Protein AF-A0A7C6RRD8-F1 (afdb_monomer_lite)

Sequence (276 aa):
NEIIYKGFFHSYGVDMAKLSRIADKFNNTQENDLEQENYCSINFGGKYFSKYDAFIIGEIREEIDNLYNTRKISEKEFNVLLSSLIYSVDKISNTVGHYDAYRKIKNIDDLFKYQLIEPIDTREKTIQIYREDANELVEKIKSIDIAFVDPPYNSRQYSRFYHVLENITRWDKPELYGVAMKPEPDNMSDYCRVAAAEVFEDLITKLDCKYIVVTYNNTYNSKSNSSRNKIELGELEDTLKKKGALKKFSMDHNFFNAGKTEFKNHKEFVYVVEAK

pLDDT: mean 92.73, std 9.64, range [48.91, 98.75]

Structure (mmCIF, N/CA/C/O backbone):
data_AF-A0A7C6RRD8-F1
#
_entry.id   AF-A0A7C6RRD8-F1
#
loop_
_atom_site.group_PDB
_atom_site.id
_atom_site.type_symbol
_atom_site.label_atom_id
_atom_site.label_alt_id
_atom_site.label_comp_id
_atom_site.label_asym_id
_atom_site.label_entity_id
_atom_site.label_seq_id
_atom_site.pdbx_PDB_ins_code
_atom_site.Cartn_x
_atom_site.Cartn_y
_atom_site.Cartn_z
_atom_site.occupancy
_atom_site.B_iso_or_equiv
_atom_site.auth_seq_id
_atom_site.auth_comp_id
_atom_site.auth_asym_id
_atom_site.auth_atom_id
_atom_site.pdbx_PDB_model_num
ATOM 1 N N . ASN A 1 1 ? 2.344 5.145 -0.154 1.00 83.50 1 ASN A N 1
ATOM 2 C CA . ASN A 1 1 ? 1.955 6.008 -1.291 1.00 83.50 1 ASN A CA 1
ATOM 3 C C . ASN A 1 1 ? 0.439 5.936 -1.573 1.00 83.50 1 ASN A C 1
ATOM 5 O O . ASN A 1 1 ? -0.121 4.857 -1.424 1.00 83.50 1 ASN A O 1
ATOM 9 N N . GLU A 1 2 ? -0.230 7.033 -1.963 1.00 94.88 2 GLU A N 1
ATOM 10 C CA . GLU A 1 2 ? -1.675 7.101 -2.274 1.00 94.88 2 GLU A CA 1
ATOM 11 C C . GLU A 1 2 ? -2.051 7.021 -3.772 1.00 94.88 2 GLU A C 1
ATOM 13 O O . GLU A 1 2 ? -3.237 6.970 -4.110 1.00 94.88 2 GLU A O 1
ATOM 18 N N . ILE A 1 3 ? -1.063 7.000 -4.675 1.00 96.56 3 ILE A N 1
ATOM 19 C CA . ILE A 1 3 ? -1.237 7.015 -6.139 1.00 96.56 3 ILE A CA 1
ATOM 20 C C . ILE A 1 3 ? -2.154 5.889 -6.616 1.00 96.56 3 ILE A C 1
ATOM 22 O O . ILE A 1 3 ? -3.031 6.145 -7.437 1.00 96.56 3 ILE A O 1
ATOM 26 N N . ILE A 1 4 ? -2.006 4.677 -6.068 1.00 95.06 4 ILE A N 1
ATOM 27 C CA . ILE A 1 4 ? -2.829 3.530 -6.472 1.00 95.06 4 ILE A CA 1
ATOM 28 C C . ILE A 1 4 ? -4.318 3.776 -6.212 1.00 95.06 4 ILE A C 1
ATOM 30 O O . ILE A 1 4 ? -5.156 3.513 -7.071 1.00 95.06 4 ILE A O 1
ATOM 34 N N . TYR A 1 5 ? -4.652 4.383 -5.071 1.00 96.12 5 TYR A N 1
ATOM 35 C CA . TYR A 1 5 ? -6.029 4.740 -4.749 1.00 96.12 5 TYR A CA 1
ATOM 36 C C . TYR A 1 5 ? -6.549 5.816 -5.704 1.00 96.12 5 TYR A C 1
ATOM 38 O O . TYR A 1 5 ? -7.655 5.688 -6.224 1.00 96.12 5 TYR A O 1
ATOM 46 N N . LYS A 1 6 ? -5.743 6.841 -6.012 1.00 97.12 6 LYS A N 1
ATOM 47 C CA . LYS A 1 6 ? -6.118 7.864 -7.002 1.00 97.12 6 LYS A CA 1
ATOM 48 C C . LYS A 1 6 ? -6.328 7.255 -8.396 1.00 97.12 6 LYS A C 1
ATOM 50 O O . LYS A 1 6 ? -7.295 7.607 -9.064 1.00 97.12 6 LYS A O 1
ATOM 55 N N . GLY A 1 7 ? -5.476 6.316 -8.812 1.00 97.00 7 GLY A N 1
ATOM 56 C CA . GLY A 1 7 ? -5.572 5.618 -10.095 1.00 97.00 7 GLY A CA 1
ATOM 57 C C . GLY A 1 7 ? -6.818 4.737 -10.232 1.00 97.00 7 GLY A C 1
ATOM 58 O O . GLY A 1 7 ? -7.392 4.664 -11.317 1.00 97.00 7 GLY A O 1
ATOM 59 N N . PHE A 1 8 ? -7.293 4.112 -9.154 1.00 96.44 8 PHE A N 1
ATOM 60 C CA . PHE A 1 8 ? -8.546 3.350 -9.195 1.00 96.44 8 PHE A CA 1
ATOM 61 C C . PHE A 1 8 ? -9.789 4.223 -9.009 1.00 96.44 8 PHE A C 1
ATOM 63 O O . PHE A 1 8 ? -10.779 4.011 -9.703 1.00 96.44 8 PHE A O 1
ATOM 70 N N . PHE A 1 9 ? -9.758 5.195 -8.094 1.00 96.69 9 PHE A N 1
ATOM 71 C CA . PHE A 1 9 ? -10.968 5.876 -7.625 1.00 96.69 9 PHE A CA 1
ATOM 72 C C . PHE A 1 9 ? -11.177 7.290 -8.181 1.00 96.69 9 PHE A C 1
ATOM 74 O O . PHE A 1 9 ? -12.313 7.768 -8.202 1.00 96.69 9 PHE A O 1
ATOM 81 N N . HIS A 1 10 ? -10.126 7.980 -8.639 1.00 94.88 10 HIS A N 1
ATOM 82 C CA . HIS A 1 10 ? -10.185 9.372 -9.124 1.00 94.88 10 HIS A CA 1
ATOM 83 C C . HIS A 1 10 ? -9.975 9.502 -10.640 1.00 94.88 10 HIS A C 1
ATOM 85 O O . HIS A 1 10 ? -9.639 10.573 -11.146 1.00 94.88 10 HIS A O 1
ATOM 91 N N . SER A 1 11 ? -10.251 8.436 -11.385 1.00 89.44 11 SER A N 1
ATOM 92 C CA . SER A 1 11 ? -9.979 8.343 -12.830 1.00 89.44 11 SER A CA 1
ATOM 93 C C . SER A 1 11 ? -11.166 8.693 -13.721 1.00 89.44 11 SER A C 1
ATOM 95 O O . SER A 1 11 ? -11.117 8.511 -14.937 1.00 89.44 11 SER A O 1
ATOM 97 N N . TYR A 1 12 ? -12.242 9.240 -13.149 1.00 89.44 12 TYR A N 1
ATOM 98 C CA . TYR A 1 12 ? -13.364 9.727 -13.943 1.00 89.44 12 TYR A CA 1
ATOM 99 C C . TYR A 1 12 ? -12.907 10.800 -14.948 1.00 89.44 12 TYR A C 1
ATOM 101 O O . TYR A 1 12 ? -12.279 11.797 -14.565 1.00 89.44 12 TYR A O 1
ATOM 109 N N . GLY A 1 13 ? -13.249 10.595 -16.224 1.00 88.69 13 GLY A N 1
ATOM 110 C CA . GLY A 1 13 ? -12.896 11.477 -17.341 1.00 88.69 13 GLY A CA 1
ATOM 111 C C . GLY A 1 13 ? -11.525 11.214 -17.976 1.00 88.69 13 GLY A C 1
ATOM 112 O O . GLY A 1 13 ? -11.110 11.990 -18.831 1.00 88.69 13 GLY A O 1
ATOM 113 N N . VAL A 1 14 ? -10.818 10.153 -17.577 1.00 94.69 14 VAL A N 1
ATOM 114 C CA . VAL A 1 14 ? -9.572 9.719 -18.229 1.00 94.69 14 VAL A CA 1
ATOM 115 C C . VAL A 1 14 ? -9.853 9.172 -19.635 1.00 94.69 14 VAL A C 1
ATOM 117 O O . VAL A 1 14 ? -10.759 8.361 -19.826 1.00 94.69 14 VAL A O 1
ATOM 120 N N . ASP A 1 15 ? -9.045 9.574 -20.621 1.00 96.00 15 ASP A N 1
ATOM 121 C CA . ASP A 1 15 ? -9.075 9.009 -21.976 1.00 96.00 15 ASP A CA 1
ATOM 122 C C . ASP A 1 15 ? -8.345 7.655 -22.000 1.00 96.00 15 ASP A C 1
ATOM 124 O O . ASP A 1 15 ? -7.142 7.560 -22.257 1.00 96.00 15 ASP A O 1
ATOM 128 N N . MET A 1 16 ? -9.087 6.577 -21.736 1.00 96.19 16 MET A N 1
ATOM 129 C CA . MET A 1 16 ? -8.530 5.220 -21.734 1.00 96.19 16 MET A CA 1
ATOM 130 C C . MET A 1 16 ? -7.993 4.788 -23.105 1.00 96.19 16 MET A C 1
ATOM 132 O O . MET A 1 16 ? -7.048 4.004 -23.163 1.00 96.19 16 MET A O 1
ATOM 136 N N . ALA A 1 17 ? -8.522 5.319 -24.213 1.00 97.62 17 ALA A N 1
ATOM 137 C CA . ALA A 1 17 ? -8.004 5.003 -25.544 1.00 97.62 17 ALA A CA 1
ATOM 138 C C . ALA A 1 17 ? -6.612 5.617 -25.754 1.00 97.62 17 ALA A C 1
ATOM 140 O O . ALA A 1 17 ? -5.728 4.989 -26.340 1.00 97.62 17 ALA A O 1
ATOM 141 N N . LYS A 1 18 ? -6.386 6.834 -25.249 1.00 98.25 18 LYS A N 1
ATOM 142 C CA . LYS A 1 18 ? -5.054 7.446 -25.192 1.00 98.25 18 LYS A CA 1
ATOM 143 C C . LYS A 1 18 ? -4.105 6.656 -24.303 1.00 98.25 18 LYS A C 1
ATOM 145 O O . LYS A 1 18 ? -2.983 6.405 -24.740 1.00 98.25 18 LYS A O 1
ATOM 150 N N . LEU A 1 19 ? -4.540 6.238 -23.113 1.00 98.38 19 LEU A N 1
ATOM 151 C CA . LEU A 1 19 ? -3.697 5.430 -22.227 1.00 98.38 19 LEU A CA 1
ATOM 152 C C . LEU A 1 19 ? -3.344 4.076 -22.844 1.00 98.38 19 LEU A C 1
ATOM 154 O O . LEU A 1 19 ? -2.195 3.662 -22.743 1.00 98.38 19 LEU A O 1
ATOM 158 N N . SER A 1 20 ? -4.275 3.438 -23.561 1.00 98.31 20 SER A N 1
ATOM 159 C CA . SER A 1 20 ? -4.004 2.202 -24.309 1.00 98.31 20 SER A CA 1
ATOM 160 C C . SER A 1 20 ? -2.896 2.405 -25.339 1.00 98.31 20 SER A C 1
ATOM 162 O O . SER A 1 20 ? -1.942 1.639 -25.359 1.00 98.31 20 SER A O 1
ATOM 164 N N . ARG A 1 21 ? -2.944 3.489 -26.129 1.00 98.12 21 ARG A N 1
ATOM 165 C CA . ARG A 1 21 ? -1.878 3.800 -27.100 1.00 98.12 21 ARG A CA 1
ATOM 166 C C . ARG A 1 21 ? -0.520 4.042 -26.437 1.00 98.12 21 ARG A C 1
ATOM 168 O O . ARG A 1 21 ? 0.508 3.771 -27.049 1.00 98.12 21 ARG A O 1
ATOM 175 N N . ILE A 1 22 ? -0.499 4.606 -25.229 1.00 98.19 22 ILE A N 1
ATOM 176 C CA . ILE A 1 22 ? 0.735 4.802 -24.454 1.00 98.19 22 ILE A CA 1
ATOM 177 C C . ILE A 1 22 ? 1.253 3.450 -23.941 1.00 98.19 22 ILE A C 1
ATOM 179 O O . ILE A 1 22 ? 2.424 3.141 -24.133 1.00 98.19 22 ILE A O 1
ATOM 183 N N . ALA A 1 23 ? 0.380 2.617 -23.373 1.00 97.94 23 ALA A N 1
ATOM 184 C CA . ALA A 1 23 ? 0.714 1.272 -22.910 1.00 97.94 23 ALA A CA 1
ATOM 185 C C . ALA A 1 23 ? 1.241 0.374 -24.043 1.00 97.94 23 ALA A C 1
ATOM 187 O O . ALA A 1 23 ? 2.212 -0.358 -23.854 1.00 97.94 23 ALA A O 1
ATOM 188 N N . ASP A 1 24 ? 0.652 0.464 -25.237 1.00 96.81 24 ASP A N 1
ATOM 189 C CA . ASP A 1 24 ? 1.135 -0.247 -26.422 1.00 96.81 24 ASP A CA 1
ATOM 190 C C . ASP A 1 24 ? 2.550 0.200 -26.795 1.00 96.81 24 ASP A C 1
ATOM 192 O O . ASP A 1 24 ? 3.385 -0.634 -27.129 1.00 96.81 24 ASP A O 1
ATOM 196 N N . LYS A 1 25 ? 2.861 1.500 -26.700 1.00 95.31 25 LYS A N 1
ATOM 197 C CA . LYS A 1 25 ? 4.230 1.988 -26.926 1.00 95.31 25 LYS A CA 1
ATOM 198 C C . LYS A 1 25 ? 5.199 1.423 -25.896 1.00 95.31 25 LYS A C 1
ATOM 200 O O . LYS A 1 25 ? 6.232 0.915 -26.301 1.00 95.31 25 LYS A O 1
ATOM 205 N N . PHE A 1 26 ? 4.841 1.444 -24.611 1.00 95.38 26 PHE A N 1
ATOM 206 C CA . PHE A 1 26 ? 5.674 0.878 -23.545 1.00 95.38 26 PHE A CA 1
ATOM 207 C C . PHE A 1 26 ? 5.998 -0.602 -23.769 1.00 95.38 26 PHE A C 1
ATOM 209 O O . PHE A 1 26 ? 7.129 -1.015 -23.549 1.00 95.38 26 PHE A O 1
ATOM 216 N N . ASN A 1 27 ? 5.032 -1.389 -24.249 1.00 94.44 27 ASN A N 1
ATOM 217 C CA . ASN A 1 27 ? 5.239 -2.807 -24.557 1.00 94.44 27 ASN A CA 1
ATOM 218 C C . ASN A 1 27 ? 6.025 -3.059 -25.858 1.00 94.44 27 ASN A C 1
ATOM 220 O O . ASN A 1 27 ? 6.473 -4.180 -26.075 1.00 94.44 27 ASN A O 1
ATOM 224 N N . ASN A 1 28 ? 6.159 -2.057 -26.731 1.00 88.69 28 ASN A N 1
ATOM 225 C CA . ASN A 1 28 ? 6.850 -2.165 -28.021 1.00 88.69 28 ASN A CA 1
ATOM 226 C C . ASN A 1 28 ? 8.203 -1.430 -28.048 1.00 88.69 28 ASN A C 1
ATOM 228 O O . ASN A 1 28 ? 8.842 -1.380 -29.102 1.00 88.69 28 ASN A O 1
ATOM 232 N N . THR A 1 29 ? 8.637 -0.837 -26.932 1.00 73.00 29 THR A N 1
ATOM 233 C CA . THR A 1 29 ? 9.974 -0.246 -26.801 1.00 73.00 29 THR A CA 1
ATOM 234 C C . THR A 1 29 ? 11.016 -1.350 -27.018 1.00 73.00 29 THR A C 1
ATOM 236 O O . THR A 1 29 ? 11.067 -2.309 -26.255 1.00 73.00 29 THR A O 1
ATOM 239 N N . GLN A 1 30 ? 11.779 -1.259 -28.114 1.00 60.50 30 GLN A N 1
ATOM 240 C CA . GLN A 1 30 ? 12.704 -2.310 -28.557 1.00 60.50 30 GLN A CA 1
ATOM 241 C C . GLN A 1 30 ? 13.959 -2.423 -27.680 1.00 60.50 30 GLN A C 1
ATOM 243 O O . GLN A 1 30 ? 14.441 -1.438 -27.131 1.00 60.50 30 GLN A O 1
ATOM 248 N N . GLU A 1 31 ? 14.525 -3.633 -27.673 1.00 55.78 31 GLU A N 1
ATOM 249 C CA . GLU A 1 31 ? 15.706 -4.129 -26.941 1.00 55.78 31 GLU A CA 1
ATOM 250 C C . GLU A 1 31 ? 17.032 -3.364 -27.165 1.00 55.78 31 GLU A C 1
ATOM 252 O O . GLU A 1 31 ? 18.039 -3.682 -26.533 1.00 55.78 31 GLU A O 1
ATOM 257 N N . ASN A 1 32 ? 17.076 -2.386 -28.073 1.00 48.91 32 ASN A N 1
ATOM 258 C CA . ASN A 1 32 ? 18.321 -1.974 -28.731 1.00 48.91 32 ASN A CA 1
ATOM 259 C C . ASN A 1 32 ? 19.241 -1.036 -27.928 1.00 48.91 32 ASN A C 1
ATOM 261 O O . ASN A 1 32 ? 20.347 -0.786 -28.392 1.00 48.91 32 ASN A O 1
ATOM 265 N N . ASP A 1 33 ? 18.846 -0.575 -26.738 1.00 51.72 33 ASP A N 1
ATOM 266 C CA . ASP A 1 33 ? 19.636 0.372 -25.927 1.00 51.72 33 ASP A CA 1
ATOM 267 C C . ASP A 1 33 ? 20.077 -0.198 -24.564 1.00 51.72 33 ASP A C 1
ATOM 269 O O . ASP A 1 33 ? 20.258 0.532 -23.590 1.00 51.72 33 ASP A O 1
ATOM 273 N N . LEU A 1 34 ? 20.348 -1.508 -24.479 1.00 57.84 34 LEU A N 1
ATOM 274 C CA . LEU A 1 34 ? 21.002 -2.109 -23.298 1.00 57.84 34 LEU A CA 1
ATOM 275 C C . LEU A 1 34 ? 22.431 -1.583 -23.029 1.00 57.84 34 LEU A C 1
ATOM 277 O O . LEU A 1 34 ? 23.094 -2.054 -22.104 1.00 57.84 34 LEU A O 1
ATOM 281 N N . GLU A 1 35 ? 22.925 -0.620 -23.809 1.00 58.25 35 GLU A N 1
ATOM 282 C CA . GLU A 1 35 ? 24.235 -0.001 -23.600 1.00 58.25 35 GLU A CA 1
ATOM 283 C C . GLU A 1 35 ? 24.272 0.951 -22.391 1.00 58.25 35 GLU A C 1
ATOM 285 O O . GLU A 1 35 ? 25.362 1.243 -21.895 1.00 58.25 35 GLU A O 1
ATOM 290 N N . GLN A 1 36 ? 23.121 1.409 -21.875 1.00 76.81 36 GLN A N 1
ATOM 291 C CA . GLN A 1 36 ? 23.067 2.325 -20.728 1.00 76.81 36 GLN A CA 1
ATOM 292 C C . GLN A 1 36 ? 22.277 1.741 -19.553 1.00 76.81 36 GLN A C 1
ATOM 294 O O . GLN A 1 36 ? 21.126 1.335 -19.677 1.00 76.81 36 GLN A O 1
ATOM 299 N N . GLU A 1 37 ? 22.898 1.712 -18.372 1.00 88.88 37 GLU A N 1
ATOM 300 C CA . GLU A 1 37 ? 22.210 1.340 -17.138 1.00 88.88 37 GLU A CA 1
ATOM 301 C C . GLU A 1 37 ? 21.405 2.532 -16.584 1.00 88.88 37 GLU A C 1
ATOM 303 O O . GLU A 1 37 ? 21.864 3.674 -16.620 1.00 88.88 37 GLU A O 1
ATOM 308 N N . ASN A 1 38 ? 20.222 2.269 -16.020 1.00 94.19 38 ASN A N 1
ATOM 309 C CA . ASN A 1 38 ? 19.404 3.267 -15.331 1.00 94.19 38 ASN A CA 1
ATOM 310 C C . ASN A 1 38 ? 19.247 2.917 -13.844 1.00 94.19 38 ASN A C 1
ATOM 312 O O . ASN A 1 38 ? 19.714 1.882 -13.362 1.00 94.19 38 ASN A O 1
ATOM 316 N N . TYR A 1 39 ? 18.587 3.794 -13.083 1.00 96.94 39 TYR A N 1
ATOM 317 C CA . TYR A 1 39 ? 18.472 3.630 -11.633 1.00 96.94 39 TYR A CA 1
ATOM 318 C C . TYR A 1 39 ? 17.889 2.264 -11.233 1.00 96.94 39 TYR A C 1
ATOM 320 O O . TYR A 1 39 ? 18.396 1.627 -10.307 1.00 96.94 39 TYR A O 1
ATOM 328 N N . CYS A 1 40 ? 16.858 1.780 -11.931 1.00 97.12 40 CYS A N 1
ATOM 329 C CA . CYS A 1 40 ? 16.250 0.490 -11.621 1.00 97.12 40 CYS A CA 1
ATOM 330 C C . CYS A 1 40 ? 17.154 -0.686 -12.002 1.00 97.12 40 CYS A C 1
ATOM 332 O O . CYS A 1 40 ? 17.283 -1.612 -11.195 1.00 97.12 40 CYS A O 1
ATOM 334 N N . SER A 1 41 ? 17.807 -0.667 -13.169 1.00 95.44 41 SER A N 1
ATOM 335 C CA . SER A 1 41 ? 18.678 -1.773 -13.588 1.00 95.44 41 SER A CA 1
ATOM 336 C C . SER A 1 41 ? 19.900 -1.938 -12.677 1.00 95.44 41 SER A C 1
ATOM 338 O O . SER A 1 41 ? 20.210 -3.065 -12.281 1.00 95.44 41 SER A O 1
ATOM 340 N N . ILE A 1 42 ? 20.508 -0.831 -12.234 1.00 96.19 42 ILE A N 1
ATOM 341 C CA . ILE A 1 42 ? 21.634 -0.821 -11.281 1.00 96.19 42 ILE A CA 1
ATOM 342 C C . ILE A 1 42 ? 21.200 -1.403 -9.929 1.00 96.19 42 ILE A C 1
ATOM 344 O O . ILE A 1 42 ? 21.829 -2.307 -9.361 1.00 96.19 42 ILE A O 1
ATOM 348 N N . ASN A 1 43 ? 20.093 -0.890 -9.392 1.00 97.62 43 ASN A N 1
ATOM 349 C CA . ASN A 1 43 ? 19.717 -1.155 -8.010 1.00 97.62 43 ASN A CA 1
ATOM 350 C C . ASN A 1 43 ? 18.918 -2.450 -7.843 1.00 97.62 43 ASN A C 1
ATOM 352 O O . ASN A 1 43 ? 19.203 -3.238 -6.938 1.00 97.62 43 ASN A O 1
ATOM 356 N N . PHE A 1 44 ? 17.969 -2.730 -8.732 1.00 97.62 44 PHE A N 1
ATOM 357 C CA . PHE A 1 44 ? 17.008 -3.829 -8.589 1.00 97.62 44 PHE A CA 1
ATOM 358 C C . PHE A 1 44 ? 17.219 -4.975 -9.588 1.00 97.62 44 PHE A C 1
ATOM 360 O O . PHE A 1 44 ? 16.751 -6.090 -9.327 1.00 97.62 44 PHE A O 1
ATOM 367 N N . GLY A 1 45 ? 17.968 -4.738 -10.670 1.00 96.06 45 GLY A N 1
ATOM 368 C CA . GLY A 1 45 ? 18.320 -5.748 -11.667 1.00 96.06 45 GLY A CA 1
ATOM 369 C C . GLY A 1 45 ? 19.191 -6.873 -11.100 1.00 96.06 45 GLY A C 1
ATOM 370 O O . GLY A 1 45 ? 20.092 -6.653 -10.281 1.00 96.06 45 GLY A O 1
ATOM 371 N N . GLY A 1 46 ? 18.886 -8.110 -11.502 1.00 95.19 46 GLY A N 1
ATOM 372 C CA . GLY A 1 46 ? 19.513 -9.331 -10.981 1.00 95.19 46 GLY A CA 1
ATOM 373 C C . GLY A 1 46 ? 19.166 -9.635 -9.516 1.00 95.19 46 GLY A C 1
ATOM 374 O O . GLY A 1 46 ? 19.804 -10.487 -8.896 1.00 95.19 46 GLY A O 1
ATOM 375 N N . LYS A 1 47 ? 18.193 -8.914 -8.943 1.00 96.00 47 LYS A N 1
ATOM 376 C CA . LYS A 1 47 ? 17.750 -9.050 -7.550 1.00 96.00 47 LYS A CA 1
ATOM 377 C C . LYS A 1 47 ? 16.246 -9.282 -7.515 1.00 96.00 47 LYS A C 1
ATOM 379 O O . LYS A 1 47 ? 15.807 -10.429 -7.484 1.00 96.00 47 LYS A O 1
ATOM 384 N N . TYR A 1 48 ? 15.476 -8.198 -7.550 1.00 97.75 48 TYR A N 1
ATOM 385 C CA . TYR A 1 48 ? 14.015 -8.228 -7.535 1.00 97.75 48 TYR A CA 1
ATOM 386 C C . TYR A 1 48 ? 13.430 -8.481 -8.919 1.00 97.75 48 TYR A C 1
ATOM 388 O O . TYR A 1 48 ? 12.343 -9.034 -9.008 1.00 97.75 48 TYR A O 1
ATOM 396 N N . PHE A 1 49 ? 14.162 -8.126 -9.970 1.00 97.50 49 PHE A N 1
ATOM 397 C CA . PHE A 1 49 ? 13.765 -8.319 -11.361 1.00 97.50 49 PHE A CA 1
ATOM 398 C C . PHE A 1 49 ? 14.975 -8.814 -12.159 1.00 97.50 49 PHE A C 1
ATOM 400 O O . PHE A 1 49 ? 16.116 -8.739 -11.674 1.00 97.50 49 PHE A O 1
ATOM 407 N N . SER A 1 50 ? 14.756 -9.299 -13.381 1.00 96.31 50 SER A N 1
ATOM 408 C CA . SER A 1 50 ? 15.860 -9.475 -14.322 1.00 96.31 50 SER A CA 1
ATOM 409 C C . SER A 1 50 ? 16.521 -8.117 -14.610 1.00 96.31 50 SER A C 1
ATOM 411 O O . SER A 1 50 ? 15.993 -7.055 -14.263 1.00 96.31 50 SER A O 1
ATOM 413 N N . LYS A 1 51 ? 17.726 -8.117 -15.187 1.00 94.31 51 LYS A N 1
ATOM 414 C CA . LYS A 1 51 ? 18.385 -6.847 -15.537 1.00 94.31 51 LYS A CA 1
ATOM 415 C C . LYS A 1 51 ? 17.606 -6.084 -16.610 1.00 94.31 51 LYS A C 1
ATOM 417 O O . LYS A 1 51 ? 17.496 -4.866 -16.505 1.00 94.31 51 LYS A O 1
ATOM 422 N N . TYR A 1 52 ? 17.069 -6.808 -17.590 1.00 93.25 52 TYR A N 1
ATOM 423 C CA . TYR A 1 52 ? 16.280 -6.246 -18.677 1.00 93.25 52 TYR A CA 1
ATOM 424 C C . TYR A 1 52 ? 14.961 -5.665 -18.163 1.00 93.25 52 TYR A C 1
ATOM 426 O O . TYR A 1 52 ? 14.697 -4.484 -18.369 1.00 93.25 52 TYR A O 1
ATOM 434 N N . ASP A 1 53 ? 14.192 -6.431 -17.385 1.00 95.56 53 ASP A N 1
ATOM 435 C CA . ASP A 1 53 ? 12.926 -5.953 -16.824 1.00 95.56 53 ASP A CA 1
ATOM 436 C C . ASP A 1 53 ? 13.142 -4.720 -15.941 1.00 95.56 53 ASP A C 1
ATOM 438 O O . ASP A 1 53 ? 12.408 -3.741 -16.044 1.00 95.56 53 ASP A O 1
ATOM 442 N N . ALA A 1 54 ? 14.185 -4.725 -15.103 1.00 96.44 54 ALA A N 1
ATOM 443 C CA . ALA A 1 54 ? 14.522 -3.570 -14.280 1.00 96.44 54 ALA A CA 1
ATOM 444 C C . ALA A 1 54 ? 14.854 -2.327 -15.121 1.00 96.44 54 ALA A C 1
ATOM 446 O O . ALA A 1 54 ? 14.448 -1.227 -14.755 1.00 96.44 54 ALA A O 1
ATOM 447 N N . PHE A 1 55 ? 15.564 -2.492 -16.240 1.00 95.06 55 PHE A N 1
ATOM 448 C CA . PHE A 1 55 ? 15.832 -1.400 -17.173 1.00 95.06 55 PHE A CA 1
ATOM 449 C C . PHE A 1 55 ? 14.531 -0.857 -17.777 1.00 95.06 55 PHE A C 1
ATOM 451 O O . PHE A 1 55 ? 14.256 0.334 -17.636 1.00 95.06 55 PHE A O 1
ATOM 458 N N . ILE A 1 56 ? 13.685 -1.725 -18.340 1.00 95.00 56 ILE A N 1
ATOM 459 C CA . ILE A 1 56 ? 12.403 -1.342 -18.952 1.00 95.00 56 ILE A CA 1
ATOM 460 C C . ILE A 1 56 ? 11.483 -0.629 -17.952 1.00 95.00 56 ILE A C 1
ATOM 462 O O . ILE A 1 56 ? 10.882 0.392 -18.283 1.00 95.00 56 ILE A O 1
ATOM 466 N N . ILE A 1 57 ? 11.404 -1.117 -16.709 1.00 97.12 57 ILE A N 1
ATOM 467 C CA . ILE A 1 57 ? 10.648 -0.464 -15.629 1.00 97.12 57 ILE A CA 1
ATOM 468 C C . ILE A 1 57 ? 11.137 0.972 -15.418 1.00 97.12 57 ILE A C 1
ATOM 470 O O . ILE A 1 57 ? 10.316 1.879 -15.268 1.00 97.12 57 ILE A O 1
ATOM 474 N N . GLY A 1 58 ? 12.458 1.176 -15.414 1.00 96.69 58 GLY A N 1
ATOM 475 C CA . GLY A 1 58 ? 13.057 2.498 -15.279 1.00 96.69 58 GLY A CA 1
ATOM 476 C C . GLY A 1 58 ? 12.717 3.429 -16.438 1.00 96.69 58 GLY A C 1
ATOM 477 O O . GLY A 1 58 ? 12.251 4.538 -16.191 1.00 96.69 58 GLY A O 1
ATOM 478 N N . GLU A 1 59 ? 12.844 2.958 -17.678 1.00 95.38 59 GLU A N 1
ATOM 479 C CA . GLU A 1 59 ? 12.533 3.749 -18.879 1.00 95.38 59 GLU A CA 1
ATOM 480 C C . GLU A 1 59 ? 11.063 4.168 -18.928 1.00 95.38 59 GLU A C 1
ATOM 482 O O . GLU A 1 59 ? 10.733 5.332 -19.158 1.00 95.38 59 GLU A O 1
ATOM 487 N N . ILE A 1 60 ? 10.154 3.230 -18.648 1.00 97.12 60 ILE A N 1
ATOM 488 C CA . ILE A 1 60 ? 8.717 3.519 -18.606 1.00 97.12 60 ILE A CA 1
ATOM 489 C C . ILE A 1 60 ? 8.415 4.538 -17.512 1.00 97.12 60 ILE A C 1
ATOM 491 O O . ILE A 1 60 ? 7.603 5.444 -17.711 1.00 97.12 60 ILE A O 1
ATOM 495 N N . ARG A 1 61 ? 9.053 4.406 -16.346 1.00 97.75 61 ARG A N 1
ATOM 496 C CA . ARG A 1 61 ? 8.841 5.340 -15.246 1.00 97.75 61 ARG A CA 1
ATOM 497 C C . ARG A 1 61 ? 9.325 6.748 -15.598 1.00 97.75 61 ARG A C 1
ATOM 499 O O . ARG A 1 61 ? 8.583 7.687 -15.312 1.00 97.75 61 ARG A O 1
ATOM 506 N N . GLU A 1 62 ? 10.486 6.896 -16.236 1.00 97.25 62 GLU A N 1
ATOM 507 C CA . GLU A 1 62 ? 10.971 8.188 -16.752 1.00 97.25 62 GLU A CA 1
ATOM 508 C C . GLU A 1 62 ? 10.003 8.786 -17.776 1.00 97.25 62 GLU A C 1
ATOM 510 O O . GLU A 1 62 ? 9.633 9.958 -17.682 1.00 97.25 62 GLU A O 1
ATOM 515 N N . GLU A 1 63 ? 9.523 7.980 -18.726 1.00 97.81 63 GLU A N 1
ATOM 516 C CA . GLU A 1 63 ? 8.612 8.472 -19.759 1.00 97.81 63 GLU A CA 1
ATOM 517 C C . GLU A 1 63 ? 7.255 8.900 -19.176 1.00 97.81 63 GLU A C 1
ATOM 519 O O . GLU A 1 63 ? 6.688 9.897 -19.621 1.00 97.81 63 GLU A O 1
ATOM 524 N N . ILE A 1 64 ? 6.744 8.230 -18.136 1.00 98.56 64 ILE A N 1
ATOM 525 C CA . ILE A 1 64 ? 5.536 8.681 -17.422 1.00 98.56 64 ILE A CA 1
ATOM 526 C C . ILE A 1 64 ? 5.739 10.087 -16.821 1.00 98.56 64 ILE A C 1
ATOM 528 O O . ILE A 1 64 ? 4.861 10.941 -16.984 1.00 98.56 64 ILE A O 1
ATOM 532 N N . ASP A 1 65 ? 6.886 10.364 -16.183 1.00 98.25 65 ASP A N 1
ATOM 533 C CA . ASP A 1 65 ? 7.206 11.709 -15.664 1.00 98.25 65 ASP A CA 1
ATOM 534 C C . ASP A 1 65 ? 7.367 12.724 -16.796 1.00 98.25 65 ASP A C 1
ATOM 536 O O . ASP A 1 65 ? 6.840 13.834 -16.714 1.00 98.25 65 ASP A O 1
ATOM 540 N N . ASN A 1 66 ? 8.046 12.354 -17.881 1.00 98.44 66 ASN A N 1
ATOM 541 C CA . ASN A 1 66 ? 8.220 13.212 -19.048 1.00 98.44 66 ASN A CA 1
ATOM 542 C C . ASN A 1 66 ? 6.872 13.612 -19.667 1.00 98.44 66 ASN A C 1
ATOM 544 O O . ASN A 1 66 ? 6.616 14.796 -19.910 1.00 98.44 66 ASN A O 1
ATOM 548 N N . LEU A 1 67 ? 5.969 12.650 -19.880 1.00 98.56 67 LEU A N 1
ATOM 549 C CA . LEU A 1 67 ? 4.619 12.905 -20.385 1.00 98.56 67 LEU A CA 1
ATOM 550 C C . LEU A 1 67 ? 3.849 13.870 -19.473 1.00 98.56 67 LEU A C 1
ATOM 552 O O . LEU A 1 67 ? 3.136 14.744 -19.974 1.00 98.56 67 LEU A O 1
ATOM 556 N N . TYR A 1 68 ? 3.987 13.730 -18.153 1.00 98.50 68 TYR A N 1
ATOM 557 C CA . TYR A 1 68 ? 3.309 14.594 -17.188 1.00 98.50 68 TYR A CA 1
ATOM 558 C C . TYR A 1 68 ? 3.913 16.004 -17.147 1.00 98.50 68 TYR A C 1
ATOM 560 O O . TYR A 1 68 ? 3.199 16.993 -17.326 1.00 98.50 68 TYR A O 1
ATOM 568 N N . ASN A 1 69 ? 5.237 16.110 -17.031 1.00 98.31 69 ASN A N 1
ATOM 569 C CA . ASN A 1 69 ? 5.970 17.378 -16.968 1.00 98.31 69 ASN A CA 1
ATOM 570 C C . ASN A 1 69 ? 5.828 18.201 -18.257 1.00 98.31 69 ASN A C 1
ATOM 572 O O . ASN A 1 69 ? 5.732 19.429 -18.215 1.00 98.31 69 ASN A O 1
ATOM 576 N N . THR A 1 70 ? 5.734 17.532 -19.410 1.00 98.50 70 THR A N 1
ATOM 577 C CA . THR A 1 70 ? 5.458 18.170 -20.709 1.00 98.50 70 THR A CA 1
ATOM 578 C C . THR A 1 70 ? 3.966 18.389 -20.980 1.00 98.50 70 THR A C 1
ATOM 580 O O . THR A 1 70 ? 3.597 18.822 -22.073 1.00 98.50 70 THR A O 1
ATOM 583 N N . ARG A 1 71 ? 3.095 18.126 -19.993 1.00 98.12 71 ARG A N 1
ATOM 584 C CA . ARG A 1 71 ? 1.631 18.307 -20.047 1.00 98.12 71 ARG A CA 1
ATOM 585 C C . ARG A 1 71 ? 0.938 17.512 -21.158 1.00 98.12 71 ARG A C 1
ATOM 587 O O . ARG A 1 71 ? -0.155 17.872 -21.595 1.00 98.12 71 ARG A O 1
ATOM 594 N N . LYS A 1 72 ? 1.549 16.419 -21.619 1.00 98.44 72 LYS A N 1
ATOM 595 C CA . LYS A 1 72 ? 0.933 15.479 -22.568 1.00 98.44 72 LYS A CA 1
ATOM 596 C C . LYS A 1 72 ? -0.099 14.586 -21.884 1.00 98.44 72 LYS A C 1
ATOM 598 O O . LYS A 1 72 ? -1.005 14.091 -22.555 1.00 98.44 72 LYS A O 1
ATOM 603 N N . ILE A 1 73 ? 0.012 14.394 -20.571 1.00 98.56 73 ILE A N 1
ATOM 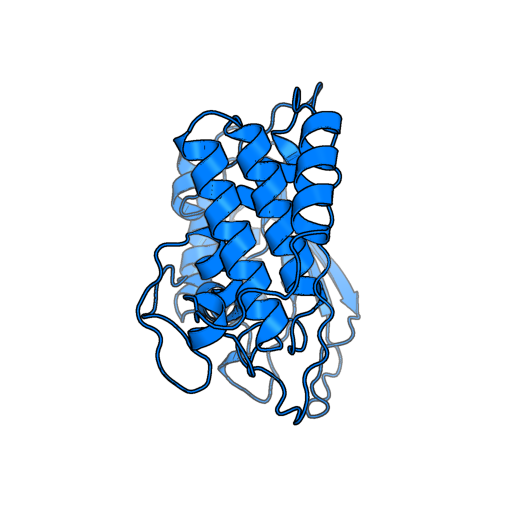604 C CA . ILE A 1 73 ? -0.988 13.728 -19.730 1.00 98.56 73 ILE A CA 1
ATOM 605 C C . ILE A 1 73 ? -1.376 14.607 -18.535 1.00 98.56 73 ILE A C 1
ATOM 607 O O . ILE A 1 73 ? -0.596 15.434 -18.070 1.00 98.56 73 ILE A O 1
ATOM 611 N N . SER A 1 74 ? -2.603 14.429 -18.062 1.00 98.19 74 SER A N 1
ATOM 612 C CA . SER A 1 74 ? -3.140 15.027 -16.837 1.00 98.19 74 SER A CA 1
ATOM 613 C C . SER A 1 74 ? -2.691 14.269 -15.585 1.00 98.19 74 SER A C 1
ATOM 615 O O . SER A 1 74 ? -2.207 13.144 -15.674 1.00 98.19 74 SER A O 1
ATOM 617 N N . GLU A 1 75 ? -2.923 14.840 -14.400 1.00 97.44 75 GLU A N 1
ATOM 618 C CA . GLU A 1 75 ? -2.640 14.168 -13.120 1.00 97.44 75 GLU A CA 1
ATOM 619 C C . GLU A 1 75 ? -3.422 12.850 -12.973 1.00 97.44 75 GLU A C 1
ATOM 621 O O . GLU A 1 75 ? -2.884 11.848 -12.511 1.00 97.44 75 GLU A O 1
ATOM 626 N N . LYS A 1 76 ? -4.685 12.808 -13.418 1.00 96.94 76 LYS A N 1
ATOM 627 C CA . LYS A 1 76 ? -5.495 11.578 -13.379 1.00 96.94 76 LYS A CA 1
ATOM 628 C C . LYS A 1 76 ? -4.902 10.485 -14.265 1.00 96.94 76 LYS A C 1
ATOM 630 O O . LYS A 1 76 ? -4.767 9.345 -13.836 1.00 96.94 76 LYS A O 1
ATOM 635 N N . GLU A 1 77 ? -4.521 10.845 -15.488 1.00 98.44 77 GLU A N 1
ATOM 636 C CA . GLU A 1 77 ? -3.861 9.937 -16.430 1.00 98.44 77 GLU A CA 1
ATOM 637 C C . GLU A 1 77 ? -2.502 9.460 -15.901 1.00 98.44 77 GLU A C 1
ATOM 639 O O . GLU A 1 77 ? -2.197 8.273 -15.999 1.00 98.44 77 GLU A O 1
ATOM 644 N N . PHE A 1 78 ? -1.721 10.354 -15.286 1.00 98.56 78 PHE A N 1
ATOM 645 C CA . PHE A 1 78 ? -0.478 10.015 -14.594 1.00 98.56 78 PHE A CA 1
ATOM 646 C C . PHE A 1 78 ? -0.720 8.989 -13.484 1.00 98.56 78 PHE A C 1
ATOM 648 O O . PHE A 1 78 ? -0.052 7.958 -13.454 1.00 98.56 78 PHE A O 1
ATOM 655 N N . ASN A 1 79 ? -1.720 9.211 -12.624 1.00 98.31 79 ASN A N 1
ATOM 656 C CA . ASN A 1 79 ? -2.054 8.283 -11.544 1.00 98.31 79 ASN A CA 1
ATOM 657 C C . ASN A 1 79 ? -2.447 6.901 -12.081 1.00 98.31 79 ASN A C 1
ATOM 659 O O . ASN A 1 79 ? -2.001 5.895 -11.532 1.00 98.31 79 ASN A O 1
ATOM 663 N N . VAL A 1 80 ? -3.228 6.823 -13.166 1.00 98.56 80 VAL A N 1
ATOM 664 C CA . VAL A 1 80 ? -3.583 5.542 -13.806 1.00 98.56 80 VAL A CA 1
ATOM 665 C C . VAL A 1 80 ? -2.347 4.846 -14.371 1.00 98.56 80 VAL A C 1
ATOM 667 O O . VAL A 1 80 ? -2.145 3.661 -14.102 1.00 98.56 80 VAL A O 1
ATOM 670 N N . LEU A 1 81 ? -1.498 5.557 -15.118 1.00 98.75 81 LEU A N 1
ATOM 671 C CA . LEU A 1 81 ? -0.294 4.976 -15.717 1.00 98.75 81 LEU A CA 1
ATOM 672 C C . LEU A 1 81 ? 0.718 4.524 -14.654 1.00 98.75 81 LEU A C 1
ATOM 674 O O . LEU A 1 81 ? 1.267 3.425 -14.742 1.00 98.75 81 LEU A O 1
ATOM 678 N N . LEU A 1 82 ? 0.947 5.323 -13.614 1.00 98.75 82 LEU A N 1
ATOM 679 C CA . LEU A 1 82 ? 1.868 4.947 -12.547 1.00 98.75 82 LEU A CA 1
ATOM 680 C C . LEU A 1 82 ? 1.319 3.767 -11.732 1.00 98.75 82 LEU A C 1
ATOM 682 O O . LEU A 1 82 ? 2.049 2.819 -11.463 1.00 98.75 82 LEU A O 1
ATOM 686 N N . SER A 1 83 ? 0.019 3.748 -11.429 1.00 98.38 83 SER A N 1
ATOM 687 C CA . SER A 1 83 ? -0.622 2.593 -10.779 1.00 98.38 83 SER A CA 1
ATOM 688 C C . SER A 1 83 ? -0.497 1.316 -11.615 1.00 98.38 83 SER A C 1
ATOM 690 O O . SER A 1 83 ? -0.212 0.247 -11.080 1.00 98.38 83 SER A O 1
ATOM 692 N N . SER A 1 84 ? -0.655 1.438 -12.935 1.00 98.56 84 SER A N 1
ATOM 693 C CA . SER A 1 84 ? -0.494 0.345 -13.903 1.00 98.56 84 SER A CA 1
ATOM 694 C C . SER A 1 84 ? 0.936 -0.189 -13.945 1.00 98.56 84 SER A C 1
ATOM 696 O O . SER A 1 84 ? 1.141 -1.405 -13.966 1.00 98.56 84 SER A O 1
ATOM 698 N N . LEU A 1 85 ? 1.932 0.704 -13.875 1.00 98.62 85 LEU A N 1
ATOM 699 C CA . LEU A 1 85 ? 3.334 0.316 -13.747 1.00 98.62 85 LEU A CA 1
ATOM 700 C C . LEU A 1 85 ? 3.552 -0.499 -12.471 1.00 98.62 85 LEU A C 1
ATOM 702 O O . LEU A 1 85 ? 4.026 -1.626 -12.551 1.00 98.62 85 LEU A O 1
ATOM 706 N N . ILE A 1 86 ? 3.159 0.033 -11.310 1.00 98.06 86 ILE A N 1
ATOM 707 C CA . ILE A 1 86 ? 3.361 -0.626 -10.011 1.00 98.06 86 ILE A CA 1
ATOM 708 C C . ILE A 1 86 ? 2.685 -2.002 -9.967 1.00 98.06 86 ILE A C 1
ATOM 710 O O . ILE A 1 86 ? 3.298 -2.970 -9.521 1.00 98.06 86 ILE A O 1
ATOM 714 N N . TYR A 1 87 ? 1.466 -2.118 -10.499 1.00 95.94 87 TYR A N 1
ATOM 715 C CA . TYR A 1 87 ? 0.759 -3.397 -10.577 1.00 95.94 87 TYR A CA 1
ATOM 716 C C . TYR A 1 87 ? 1.468 -4.409 -11.493 1.00 95.94 87 TYR A C 1
ATOM 718 O O . TYR A 1 87 ? 1.525 -5.599 -11.189 1.00 95.94 87 TYR A O 1
ATOM 726 N N . SER A 1 88 ? 2.044 -3.944 -12.604 1.00 97.56 88 SER A N 1
ATOM 727 C CA . SER A 1 88 ? 2.812 -4.786 -13.533 1.00 97.56 88 SER A CA 1
ATOM 728 C C . SER A 1 88 ? 4.160 -5.223 -12.940 1.00 97.56 88 SER A C 1
ATOM 730 O O . SER A 1 88 ? 4.573 -6.365 -13.125 1.00 97.56 88 SER A O 1
ATOM 732 N N . VAL A 1 89 ? 4.816 -4.339 -12.181 1.00 97.25 89 VAL A N 1
ATOM 733 C CA . VAL A 1 89 ? 6.081 -4.599 -11.473 1.00 97.25 89 VAL A CA 1
ATOM 734 C C . VAL A 1 89 ? 5.915 -5.665 -10.388 1.00 97.25 89 VAL A C 1
ATOM 736 O O . VAL A 1 89 ? 6.771 -6.538 -10.244 1.00 97.25 89 VAL A O 1
ATOM 739 N N . ASP A 1 90 ? 4.831 -5.615 -9.613 1.00 95.88 90 ASP A N 1
ATOM 740 C CA . ASP A 1 90 ? 4.603 -6.575 -8.526 1.00 95.88 90 ASP A CA 1
ATOM 741 C C . ASP A 1 90 ? 4.447 -8.014 -9.051 1.00 95.88 90 ASP A C 1
ATOM 743 O O . ASP A 1 90 ? 5.049 -8.948 -8.513 1.00 95.88 90 ASP A O 1
ATOM 747 N N . LYS A 1 91 ? 3.749 -8.174 -10.188 1.00 95.44 91 LYS A N 1
ATOM 748 C CA . LYS A 1 91 ? 3.475 -9.471 -10.838 1.00 95.44 91 LYS A CA 1
ATOM 749 C C . LYS A 1 91 ? 4.716 -10.256 -11.253 1.00 95.44 91 LYS A C 1
ATOM 751 O O . LYS A 1 91 ? 4.664 -11.483 -11.285 1.00 95.44 91 LYS A O 1
ATOM 756 N N . ILE A 1 92 ? 5.795 -9.566 -11.607 1.00 95.69 92 ILE A N 1
ATOM 757 C CA . ILE A 1 92 ? 7.039 -10.182 -12.098 1.00 95.69 92 ILE A CA 1
ATOM 758 C C . ILE A 1 92 ? 8.142 -10.189 -11.034 1.00 95.69 92 ILE A C 1
ATOM 760 O O . ILE A 1 92 ? 9.273 -10.592 -11.298 1.00 95.69 92 ILE A O 1
ATOM 764 N N . SER A 1 93 ? 7.832 -9.748 -9.811 1.00 95.88 93 SER A N 1
ATOM 765 C CA . SER A 1 93 ? 8.824 -9.644 -8.750 1.00 95.88 93 SER A CA 1
ATOM 766 C C . SER A 1 93 ? 9.367 -11.013 -8.322 1.00 95.88 93 SER A C 1
ATOM 768 O O . SER A 1 93 ? 8.641 -11.972 -8.057 1.00 95.88 93 SER A O 1
ATOM 770 N N . ASN A 1 94 ? 10.686 -11.098 -8.171 1.00 96.50 94 ASN A N 1
ATOM 771 C CA . ASN A 1 94 ? 11.402 -12.260 -7.653 1.00 96.50 94 ASN A CA 1
ATOM 772 C C . ASN A 1 94 ? 11.321 -12.335 -6.110 1.00 96.50 94 ASN A C 1
ATOM 774 O O . ASN A 1 94 ? 12.328 -12.431 -5.395 1.00 96.50 94 ASN A O 1
ATOM 778 N N . THR A 1 95 ? 10.103 -12.255 -5.577 1.00 94.00 95 THR A N 1
ATOM 779 C CA . THR A 1 95 ? 9.806 -12.254 -4.140 1.00 94.00 95 THR A CA 1
ATOM 780 C C . THR A 1 95 ? 8.719 -13.278 -3.791 1.00 94.00 95 THR A C 1
ATOM 782 O O . THR A 1 95 ? 8.310 -14.076 -4.631 1.00 94.00 95 THR A O 1
ATOM 785 N N . VAL A 1 96 ? 8.298 -13.320 -2.524 1.00 88.06 96 VAL A N 1
ATOM 786 C CA . VAL A 1 96 ? 7.183 -14.157 -2.035 1.00 88.06 96 VAL A CA 1
ATOM 787 C C . VAL A 1 96 ? 6.130 -13.301 -1.323 1.00 88.06 96 VAL A C 1
ATOM 789 O O . VAL A 1 96 ? 5.712 -13.607 -0.210 1.00 88.06 96 VAL A O 1
ATOM 792 N N . GLY A 1 97 ? 5.746 -12.191 -1.959 1.00 85.25 97 GLY A N 1
ATOM 793 C CA . GLY A 1 97 ? 4.681 -11.290 -1.497 1.00 85.25 97 GLY A CA 1
ATOM 794 C C . GLY A 1 97 ? 5.157 -10.012 -0.801 1.00 85.25 97 GLY A C 1
ATOM 795 O O . GLY A 1 97 ? 4.340 -9.165 -0.470 1.00 85.25 97 GLY A O 1
ATOM 796 N N . HIS A 1 98 ? 6.462 -9.842 -0.577 1.00 92.38 98 HIS A N 1
ATOM 797 C CA . HIS A 1 98 ? 7.038 -8.592 -0.075 1.00 92.38 98 HIS A CA 1
ATOM 798 C C . HIS A 1 98 ? 8.498 -8.434 -0.515 1.00 92.38 98 HIS A C 1
ATOM 800 O O . HIS A 1 98 ? 9.207 -9.419 -0.726 1.00 92.38 98 HIS A O 1
ATOM 806 N N . TYR A 1 99 ? 9.007 -7.206 -0.511 1.00 95.38 99 TYR A N 1
ATOM 807 C CA . TYR A 1 99 ? 10.363 -6.854 -0.938 1.00 95.38 99 TYR A CA 1
ATOM 808 C C . TYR A 1 99 ? 11.378 -6.838 0.214 1.00 95.38 99 TYR A C 1
ATOM 810 O O . TYR A 1 99 ? 12.467 -6.308 0.066 1.00 95.38 99 TYR A O 1
ATOM 818 N N . ASP A 1 100 ? 11.079 -7.430 1.376 1.00 92.81 100 ASP A N 1
ATOM 819 C CA . ASP A 1 100 ? 12.063 -7.543 2.470 1.00 92.81 100 ASP A CA 1
ATOM 820 C C . ASP A 1 100 ? 13.300 -8.381 2.080 1.00 92.81 100 ASP A C 1
ATOM 822 O O . ASP A 1 100 ? 14.392 -8.183 2.618 1.00 92.81 100 ASP A O 1
ATOM 826 N N . ALA A 1 101 ? 13.120 -9.302 1.128 1.00 93.31 101 ALA A N 1
ATOM 827 C CA . ALA A 1 101 ? 14.155 -10.120 0.510 1.00 93.31 101 ALA A CA 1
ATOM 828 C C . ALA A 1 101 ? 13.707 -10.592 -0.885 1.00 93.31 101 ALA A C 1
ATOM 830 O O . ALA A 1 101 ? 12.515 -10.647 -1.179 1.00 93.31 101 ALA A O 1
ATOM 831 N N . TYR A 1 102 ? 14.668 -11.002 -1.713 1.00 95.00 102 TYR A N 1
ATOM 832 C CA . TYR A 1 102 ? 14.438 -11.658 -3.004 1.00 95.00 102 TYR A CA 1
ATOM 833 C C . TYR A 1 1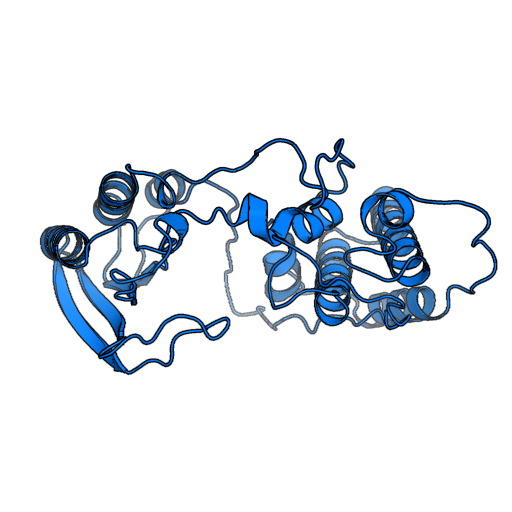02 ? 15.026 -13.071 -3.012 1.00 95.00 102 TYR A C 1
ATOM 835 O O . TYR A 1 102 ? 15.943 -13.396 -2.245 1.00 95.00 102 TYR A O 1
ATOM 843 N N . ARG A 1 103 ? 14.512 -13.929 -3.895 1.00 94.25 103 ARG A N 1
ATOM 844 C CA . ARG A 1 103 ? 14.985 -15.315 -4.014 1.00 94.25 103 ARG A CA 1
ATOM 845 C C . ARG A 1 103 ? 16.326 -15.344 -4.749 1.00 94.25 103 ARG A C 1
ATOM 847 O O . ARG A 1 103 ? 16.539 -14.625 -5.721 1.00 94.25 103 ARG A O 1
ATOM 854 N N . LYS A 1 104 ? 17.246 -16.209 -4.319 1.00 93.19 104 LYS A N 1
ATOM 855 C CA . LYS A 1 104 ? 18.543 -16.402 -4.988 1.00 93.19 104 LYS A CA 1
ATOM 856 C C . LYS A 1 104 ? 18.384 -17.340 -6.187 1.00 93.19 104 LYS A C 1
ATOM 858 O O . LYS A 1 104 ? 18.705 -18.521 -6.104 1.00 93.19 104 LYS A O 1
ATOM 863 N N . ILE A 1 105 ? 17.833 -16.808 -7.274 1.00 92.19 105 ILE A N 1
ATOM 864 C CA . ILE A 1 105 ? 17.665 -17.509 -8.550 1.00 92.19 105 ILE A CA 1
ATOM 865 C C . ILE A 1 105 ? 18.831 -17.127 -9.463 1.00 92.19 105 ILE A C 1
ATOM 867 O O . ILE A 1 105 ? 19.210 -15.961 -9.521 1.00 92.19 105 ILE A O 1
ATOM 871 N N . LYS A 1 106 ? 19.428 -18.114 -10.141 1.00 87.44 106 LYS A N 1
ATOM 872 C CA . LYS A 1 106 ? 20.592 -17.894 -11.014 1.00 87.44 106 LYS A CA 1
ATOM 873 C C . LYS A 1 106 ? 20.239 -17.049 -12.242 1.00 87.44 106 LYS A C 1
ATOM 875 O O . LYS A 1 106 ? 20.982 -16.133 -12.566 1.00 87.44 106 LYS A O 1
ATOM 880 N N . ASN A 1 107 ? 19.107 -17.356 -12.873 1.00 91.50 107 ASN A N 1
ATOM 881 C CA . ASN A 1 107 ? 18.577 -16.651 -14.035 1.00 91.50 107 ASN A CA 1
ATOM 882 C C . ASN A 1 107 ? 17.144 -16.227 -13.703 1.00 91.50 107 ASN A C 1
ATOM 884 O O . ASN A 1 107 ? 16.311 -17.089 -13.432 1.00 91.50 107 ASN A O 1
ATOM 888 N N . ILE A 1 108 ? 16.892 -14.922 -13.652 1.00 95.12 108 ILE A N 1
ATOM 889 C CA . ILE A 1 108 ? 15.540 -14.373 -13.521 1.00 95.12 108 ILE A CA 1
ATOM 890 C C . ILE A 1 108 ? 15.052 -14.125 -14.945 1.00 95.12 108 ILE A C 1
ATOM 892 O O . ILE A 1 108 ? 15.763 -13.460 -15.697 1.00 95.12 108 ILE A O 1
ATOM 896 N N . ASP A 1 109 ? 13.902 -14.692 -15.296 1.00 94.50 109 ASP A N 1
ATOM 897 C CA . ASP A 1 109 ? 13.317 -14.560 -16.629 1.00 94.50 109 ASP A CA 1
ATOM 898 C C . ASP A 1 109 ? 12.858 -13.118 -16.890 1.00 94.50 109 ASP A C 1
ATOM 900 O O . ASP A 1 109 ? 12.435 -12.423 -15.963 1.00 94.50 109 ASP A O 1
ATOM 904 N N . ASP A 1 110 ? 12.919 -12.702 -18.153 1.00 94.50 110 ASP A N 1
ATOM 905 C CA . ASP A 1 110 ? 12.386 -11.425 -18.628 1.00 94.50 110 ASP A CA 1
ATOM 906 C C . ASP A 1 110 ? 10.882 -11.588 -18.875 1.00 94.50 110 ASP A C 1
ATOM 908 O O . ASP A 1 110 ? 10.453 -12.272 -19.809 1.00 94.50 110 ASP A O 1
ATOM 912 N N . LEU A 1 111 ? 10.066 -11.030 -17.984 1.00 95.69 111 LEU A N 1
ATOM 913 C CA . LEU A 1 111 ? 8.621 -11.269 -17.935 1.00 95.69 111 LEU A CA 1
ATOM 914 C C . LEU A 1 111 ? 7.806 -9.978 -17.965 1.00 95.69 111 LEU A C 1
ATOM 916 O O . LEU A 1 111 ? 6.570 -10.042 -17.994 1.00 95.69 111 LEU A O 1
ATOM 920 N N . PHE A 1 112 ? 8.456 -8.813 -17.905 1.00 96.56 112 PHE A N 1
ATOM 921 C CA . PHE A 1 112 ? 7.746 -7.557 -17.745 1.00 96.56 112 PHE A CA 1
ATOM 922 C C . PHE A 1 112 ? 6.820 -7.284 -18.933 1.00 96.56 112 PHE A C 1
ATOM 924 O O . PHE A 1 112 ? 7.223 -7.229 -20.093 1.00 96.56 112 PHE A O 1
ATOM 931 N N . LYS A 1 113 ? 5.545 -7.059 -18.614 1.00 96.88 113 LYS A N 1
ATOM 932 C CA . LYS A 1 113 ? 4.532 -6.592 -19.554 1.00 96.88 113 LYS A CA 1
ATOM 933 C C . LYS A 1 113 ? 3.719 -5.506 -18.884 1.00 96.88 113 LYS A C 1
ATOM 935 O O . LYS A 1 113 ? 3.108 -5.745 -17.842 1.00 96.88 113 LYS A O 1
ATOM 940 N N . TYR A 1 114 ? 3.664 -4.342 -19.511 1.00 97.94 114 TYR A N 1
ATOM 941 C CA . TYR A 1 114 ? 2.888 -3.223 -19.012 1.00 97.94 114 TYR A CA 1
ATOM 942 C C . TYR A 1 114 ? 1.393 -3.479 -19.228 1.00 97.94 114 TYR A C 1
ATOM 944 O O . TYR A 1 114 ? 0.924 -3.598 -20.364 1.00 97.94 114 TYR A O 1
ATOM 952 N N . GLN A 1 115 ? 0.640 -3.569 -18.133 1.00 97.25 115 GLN A N 1
ATOM 953 C CA . GLN A 1 115 ? -0.804 -3.788 -18.133 1.00 97.25 115 GLN A CA 1
ATOM 954 C C . GLN A 1 115 ? -1.507 -2.623 -17.452 1.00 97.25 115 GLN A C 1
ATOM 956 O O . GLN A 1 115 ? -1.212 -2.302 -16.301 1.00 97.25 115 GLN A O 1
ATOM 961 N N . LEU A 1 116 ? -2.460 -2.015 -18.160 1.00 98.19 116 LEU A N 1
ATOM 962 C CA . LEU A 1 116 ? -3.307 -0.983 -17.579 1.00 98.19 116 LEU A CA 1
ATOM 963 C C . LEU A 1 116 ? -4.182 -1.575 -16.475 1.00 98.19 116 LEU A C 1
ATOM 965 O O . LEU A 1 116 ? -4.750 -2.656 -16.637 1.00 98.19 116 LEU A O 1
ATOM 969 N N . ILE A 1 117 ? -4.313 -0.842 -15.371 1.00 97.31 117 ILE A N 1
ATOM 970 C CA . ILE A 1 117 ? -5.400 -1.085 -14.426 1.00 97.31 117 ILE A CA 1
ATOM 971 C C . ILE A 1 117 ? -6.741 -0.757 -15.084 1.00 97.31 117 ILE A C 1
ATOM 973 O O . ILE A 1 117 ? -6.816 0.043 -16.019 1.00 97.31 117 ILE A O 1
ATOM 977 N N . GLU A 1 118 ? -7.804 -1.329 -14.535 1.00 95.62 118 GLU A N 1
ATOM 978 C CA . GLU A 1 118 ? -9.180 -0.964 -14.852 1.00 95.62 118 GLU A CA 1
ATOM 979 C C . GLU A 1 118 ? -9.705 -0.068 -13.725 1.00 95.62 118 GLU A C 1
ATOM 981 O O . GLU A 1 118 ? -9.985 -0.566 -12.629 1.00 95.62 118 GLU A O 1
ATOM 986 N N . PRO A 1 119 ? -9.789 1.261 -13.928 1.00 94.81 119 PRO A N 1
ATOM 987 C CA . PRO A 1 119 ? -10.313 2.138 -12.896 1.00 94.81 119 PRO A CA 1
ATOM 988 C C . PRO A 1 119 ? -11.781 1.843 -12.590 1.00 94.81 119 PRO A C 1
ATOM 990 O O . PRO A 1 119 ? -12.551 1.428 -13.457 1.00 94.81 119 PRO A O 1
ATOM 993 N N . ILE A 1 120 ? -12.178 2.105 -11.350 1.00 94.00 120 ILE A N 1
ATOM 994 C CA . ILE A 1 120 ? -13.535 1.864 -10.866 1.00 94.00 120 ILE A CA 1
ATOM 995 C C . ILE A 1 120 ? -14.417 3.056 -11.250 1.00 94.00 120 ILE A C 1
ATOM 997 O O . ILE A 1 120 ? -14.006 4.213 -11.141 1.00 94.00 120 ILE A O 1
ATOM 1001 N N . ASP A 1 121 ? -15.653 2.788 -11.673 1.00 91.06 121 ASP A N 1
ATOM 1002 C CA . ASP A 1 121 ? -16.635 3.843 -11.916 1.00 91.06 121 ASP A CA 1
ATOM 1003 C C . ASP A 1 121 ? -17.150 4.425 -10.594 1.00 91.06 121 ASP A C 1
ATOM 1005 O O . ASP A 1 121 ? -17.883 3.784 -9.839 1.00 91.06 121 ASP A O 1
ATOM 1009 N N . THR A 1 122 ? -16.748 5.662 -10.316 1.00 92.44 122 THR A N 1
ATOM 1010 C CA . THR A 1 122 ? -17.037 6.374 -9.067 1.00 92.44 122 THR A CA 1
ATOM 1011 C C . THR A 1 122 ? -17.933 7.598 -9.271 1.00 92.44 122 THR A C 1
ATOM 1013 O O . THR A 1 122 ? -18.052 8.415 -8.364 1.00 92.44 122 THR A O 1
ATOM 1016 N N . ARG A 1 123 ? -18.610 7.735 -10.427 1.00 89.75 123 ARG A N 1
ATOM 1017 C CA . ARG A 1 123 ? -19.416 8.928 -10.787 1.00 89.75 123 ARG A CA 1
ATOM 1018 C C . ARG A 1 123 ? -20.457 9.345 -9.750 1.00 89.75 123 ARG A C 1
ATOM 1020 O O . ARG A 1 123 ? -20.708 10.532 -9.579 1.00 89.75 123 ARG A O 1
ATOM 1027 N N . GLU A 1 124 ? -21.060 8.376 -9.074 1.00 92.31 124 GLU A N 1
ATOM 1028 C CA . GLU A 1 124 ? -22.114 8.601 -8.077 1.00 92.31 124 GLU A CA 1
ATOM 1029 C C . GLU A 1 124 ? -21.584 8.558 -6.635 1.00 92.31 124 GLU A C 1
ATOM 1031 O O . GLU A 1 124 ? -22.353 8.419 -5.682 1.00 92.31 124 GLU A O 1
ATOM 1036 N N . LYS A 1 125 ? -20.259 8.609 -6.458 1.00 92.81 125 LYS A N 1
ATOM 1037 C CA . LYS A 1 125 ? -19.588 8.482 -5.164 1.00 92.81 125 LYS A CA 1
ATOM 1038 C C . LYS A 1 125 ? -18.720 9.705 -4.897 1.00 92.81 125 LYS A C 1
ATOM 1040 O O . LYS A 1 125 ? -17.964 10.153 -5.753 1.00 92.81 125 LYS A O 1
ATOM 1045 N N . THR A 1 126 ? -18.763 10.190 -3.663 1.00 93.56 126 THR A N 1
ATOM 1046 C CA . THR A 1 126 ? -17.788 11.162 -3.162 1.00 93.56 126 THR A CA 1
ATOM 1047 C C . THR A 1 126 ? -16.675 10.396 -2.465 1.00 93.56 126 THR A C 1
ATOM 1049 O O . THR A 1 126 ? -16.917 9.761 -1.442 1.00 93.56 126 THR A O 1
ATOM 1052 N N . ILE A 1 127 ? -15.464 10.435 -3.023 1.00 94.88 127 ILE A N 1
ATOM 1053 C CA . ILE A 1 127 ? -14.302 9.722 -2.480 1.00 94.88 127 ILE A CA 1
ATOM 1054 C C . ILE A 1 127 ? -13.230 10.733 -2.103 1.00 94.88 127 ILE A C 1
ATOM 1056 O O . ILE A 1 127 ? -12.751 11.486 -2.952 1.00 94.88 127 ILE A O 1
ATOM 1060 N N . GLN A 1 128 ? -12.828 10.705 -0.838 1.00 94.88 128 GLN A N 1
ATOM 1061 C CA . GLN A 1 128 ? -11.724 11.494 -0.306 1.00 94.88 128 GLN A CA 1
ATOM 1062 C C . GLN A 1 128 ? -10.574 10.552 0.051 1.00 94.88 128 GLN A C 1
ATOM 1064 O O . GLN A 1 128 ? -10.790 9.505 0.656 1.00 94.88 128 GLN A O 1
ATOM 1069 N N . ILE A 1 129 ? -9.361 10.907 -0.368 1.00 96.06 129 ILE A N 1
ATOM 1070 C CA . ILE A 1 129 ? -8.146 10.117 -0.150 1.00 96.06 129 ILE A CA 1
ATOM 1071 C C . ILE A 1 129 ? -7.158 11.019 0.574 1.00 96.06 129 ILE A C 1
ATOM 1073 O O . ILE A 1 129 ? -6.850 12.107 0.087 1.00 96.06 129 ILE A O 1
ATOM 1077 N N . TYR A 1 130 ? -6.655 10.551 1.711 1.00 95.50 130 TYR A N 1
ATOM 1078 C CA . TYR A 1 130 ? -5.713 11.279 2.552 1.00 95.50 130 TYR A CA 1
ATOM 1079 C C . TYR A 1 130 ? -4.421 10.479 2.692 1.00 95.50 130 TYR A C 1
ATOM 1081 O O . TYR A 1 130 ? -4.445 9.252 2.792 1.00 95.50 130 TYR A O 1
ATOM 1089 N N . ARG A 1 131 ? -3.289 11.185 2.705 1.00 94.38 131 ARG A N 1
ATOM 1090 C CA . ARG A 1 131 ? -1.966 10.628 2.999 1.00 94.38 131 ARG A CA 1
ATOM 1091 C C . ARG A 1 131 ? -1.392 11.362 4.204 1.00 94.38 131 ARG A C 1
ATOM 1093 O O . ARG A 1 131 ? -0.546 12.238 4.063 1.00 94.38 131 ARG A O 1
ATOM 1100 N N . GLU A 1 132 ? -1.908 11.014 5.371 1.00 93.88 132 GLU A N 1
ATOM 1101 C CA . GLU A 1 132 ? -1.587 11.637 6.655 1.00 93.88 132 GLU A CA 1
ATOM 1102 C C . GLU A 1 132 ? -1.528 10.555 7.739 1.00 93.88 132 GLU A C 1
ATOM 1104 O O . GLU A 1 132 ? -1.922 9.409 7.494 1.00 93.88 132 GLU A O 1
ATOM 1109 N N . ASP A 1 133 ? -1.039 10.909 8.927 1.00 95.19 133 ASP A N 1
ATOM 1110 C CA . ASP A 1 133 ? -1.165 10.038 10.091 1.00 95.19 133 ASP A CA 1
ATOM 1111 C C . ASP A 1 133 ? -2.655 9.835 10.421 1.00 95.19 133 ASP A C 1
ATOM 1113 O O . ASP A 1 133 ? -3.435 10.790 10.483 1.00 95.19 133 ASP A O 1
ATOM 1117 N N . ALA A 1 134 ? -3.072 8.580 10.597 1.00 95.56 134 ALA A N 1
ATOM 1118 C CA . ALA A 1 134 ? -4.472 8.252 10.841 1.00 95.56 134 ALA A CA 1
ATOM 1119 C C . ALA A 1 134 ? -4.986 8.856 12.157 1.00 95.56 134 ALA A C 1
ATOM 1121 O O . ALA A 1 134 ? -6.132 9.303 12.206 1.00 95.56 134 ALA A O 1
ATOM 1122 N N . ASN A 1 135 ? -4.148 8.913 13.196 1.00 97.00 135 ASN A N 1
ATOM 1123 C CA . ASN A 1 135 ? -4.495 9.483 14.494 1.00 97.00 135 ASN A CA 1
ATOM 1124 C C . ASN A 1 135 ? -4.699 11.003 14.410 1.00 97.00 135 ASN A C 1
ATOM 1126 O O . ASN A 1 135 ? -5.547 11.540 15.118 1.00 97.00 135 ASN A O 1
ATOM 1130 N N . GLU A 1 136 ? -3.988 11.688 13.510 1.00 97.25 136 GLU A N 1
ATOM 1131 C CA . GLU A 1 136 ? -4.219 13.109 13.220 1.00 97.25 136 GLU A CA 1
ATOM 1132 C C . GLU A 1 136 ? -5.455 13.320 12.331 1.00 97.25 136 GLU A C 1
ATOM 1134 O O . GLU A 1 136 ? -6.226 14.265 12.517 1.00 97.25 136 GLU A O 1
ATOM 1139 N N . LEU A 1 137 ? -5.674 12.440 11.350 1.00 96.81 137 LEU A N 1
ATOM 1140 C CA . LEU A 1 137 ? -6.761 12.573 10.381 1.00 96.81 137 LEU A CA 1
ATOM 1141 C C . LEU A 1 137 ? -8.147 12.458 11.031 1.00 96.81 137 LEU A C 1
ATOM 1143 O O . LEU A 1 137 ? -9.055 13.221 10.688 1.00 96.81 137 LEU A O 1
ATOM 1147 N N . VAL A 1 138 ? -8.323 11.536 11.982 1.00 96.25 138 VAL A N 1
ATOM 1148 C CA . VAL A 1 138 ? -9.614 11.329 12.671 1.00 96.25 138 VAL A CA 1
ATOM 1149 C C . VAL A 1 138 ? -10.046 12.533 13.514 1.00 96.25 138 VAL A C 1
ATOM 1151 O O . VAL A 1 138 ? -11.223 12.687 13.850 1.00 96.25 138 VAL A O 1
ATOM 1154 N N . GLU A 1 139 ? -9.126 13.446 13.828 1.00 95.75 139 GLU A N 1
ATOM 1155 C CA . GLU A 1 139 ? -9.477 14.710 14.470 1.00 95.75 139 GLU A CA 1
ATOM 1156 C C . GLU A 1 139 ? -10.155 15.684 13.499 1.00 95.75 139 GLU A C 1
ATOM 1158 O O . GLU A 1 139 ? -10.985 16.486 13.927 1.00 95.75 139 GLU A O 1
ATOM 1163 N N . LYS A 1 140 ? -9.859 15.579 12.198 1.00 95.44 140 LYS A N 1
ATOM 1164 C CA . LYS A 1 140 ? -10.360 16.468 11.138 1.00 95.44 140 LYS A CA 1
ATOM 1165 C C . LYS A 1 140 ? -11.670 15.970 10.525 1.00 95.44 140 LYS A C 1
ATOM 1167 O O . LYS A 1 140 ? -12.503 16.780 10.125 1.00 95.44 140 LYS A O 1
ATOM 1172 N N . ILE A 1 141 ? -11.858 14.651 10.447 1.00 93.50 141 ILE A N 1
ATOM 1173 C CA . ILE A 1 141 ? -13.062 14.027 9.880 1.00 93.50 141 ILE A CA 1
ATOM 1174 C C . ILE A 1 141 ? -14.065 13.743 11.003 1.00 93.50 141 ILE A C 1
ATOM 1176 O O . ILE A 1 141 ? -13.722 13.113 12.000 1.00 93.50 141 ILE A O 1
ATOM 1180 N N . LYS A 1 142 ? -15.307 14.208 10.841 1.00 90.50 142 LYS A N 1
ATOM 1181 C CA . LYS A 1 142 ? -16.384 14.086 11.838 1.00 90.50 142 LYS A CA 1
ATOM 1182 C C . LYS A 1 142 ? -17.636 13.461 11.244 1.00 90.50 142 LYS A C 1
ATOM 1184 O O . LYS A 1 142 ? -17.799 13.442 10.025 1.00 90.50 142 LYS A O 1
ATOM 1189 N N . SER A 1 143 ? -18.531 13.001 12.122 1.00 89.50 143 SER A N 1
ATOM 1190 C CA . SER A 1 143 ? -19.844 12.454 11.748 1.00 89.50 143 SER A CA 1
ATOM 1191 C C . SER A 1 143 ? -19.768 11.243 10.808 1.00 89.50 143 SER A C 1
ATOM 1193 O O . SER A 1 143 ? -20.472 11.171 9.803 1.00 89.50 143 SER A O 1
ATOM 1195 N N . ILE A 1 144 ? -18.902 10.282 11.130 1.00 95.88 144 ILE A N 1
ATOM 1196 C CA . ILE A 1 144 ? -18.716 9.060 10.341 1.00 95.88 144 ILE A CA 1
ATOM 1197 C C . ILE A 1 144 ? -19.786 8.024 10.729 1.00 95.88 144 ILE A C 1
ATOM 1199 O O . ILE A 1 144 ? -19.994 7.731 11.904 1.00 95.88 144 ILE A O 1
ATOM 1203 N N . ASP A 1 145 ? -20.461 7.400 9.764 1.00 97.69 145 ASP A N 1
ATOM 1204 C CA . ASP A 1 145 ? -21.383 6.303 10.094 1.00 97.69 145 ASP A CA 1
ATOM 1205 C C . ASP A 1 145 ? -20.623 5.041 10.528 1.00 97.69 145 ASP A C 1
ATOM 1207 O O . ASP A 1 145 ? -20.948 4.433 11.547 1.00 97.69 145 ASP A O 1
ATOM 1211 N N . ILE A 1 146 ? -19.594 4.654 9.770 1.00 98.00 146 ILE A N 1
ATOM 1212 C CA . ILE A 1 146 ? -18.793 3.453 10.026 1.00 98.00 146 ILE A CA 1
ATOM 1213 C C . ILE A 1 146 ? -17.314 3.755 9.776 1.00 98.00 146 ILE A C 1
ATOM 1215 O O . ILE A 1 146 ? -16.950 4.201 8.688 1.00 98.00 146 ILE A O 1
ATOM 1219 N N . ALA A 1 147 ? -16.462 3.465 10.758 1.00 97.69 147 ALA A N 1
ATOM 1220 C CA . ALA A 1 147 ? -15.011 3.463 10.617 1.00 97.69 147 ALA A CA 1
ATOM 1221 C C . ALA A 1 147 ? -14.493 2.018 10.556 1.00 97.69 147 ALA A C 1
ATOM 1223 O O . ALA A 1 147 ? -14.733 1.236 11.474 1.00 97.69 147 ALA A O 1
ATOM 1224 N N . PHE A 1 148 ? -13.776 1.660 9.489 1.00 98.19 148 PHE A N 1
ATOM 1225 C CA . PHE A 1 148 ? -13.066 0.382 9.383 1.00 98.19 148 PHE A CA 1
ATOM 1226 C C . PHE A 1 148 ? -11.581 0.596 9.693 1.00 98.19 148 PHE A C 1
ATOM 1228 O O . PHE A 1 148 ? -10.938 1.432 9.060 1.00 98.19 148 PHE A O 1
ATOM 1235 N N . VAL A 1 149 ? -11.047 -0.142 10.665 1.00 97.31 149 VAL A N 1
ATOM 1236 C CA . VAL A 1 149 ? -9.676 0.001 11.169 1.00 97.31 149 VAL A CA 1
ATOM 1237 C C . VAL A 1 149 ? -8.966 -1.350 11.093 1.00 97.31 149 VAL A C 1
ATOM 1239 O O . VAL A 1 149 ? -9.374 -2.310 11.739 1.00 97.31 149 VAL A O 1
ATOM 1242 N N . ASP A 1 150 ? -7.872 -1.412 10.340 1.00 95.44 150 ASP A N 1
ATOM 1243 C CA . ASP A 1 150 ? -7.016 -2.599 10.218 1.00 95.44 150 ASP A CA 1
ATOM 1244 C C . ASP A 1 150 ? -5.580 -2.224 10.621 1.00 95.44 150 ASP A C 1
ATOM 1246 O O . ASP A 1 150 ? -4.773 -1.827 9.774 1.00 95.44 150 ASP A O 1
ATOM 1250 N N . PRO A 1 151 ? -5.266 -2.205 11.933 1.00 93.69 151 PRO A N 1
ATOM 1251 C CA . PRO A 1 151 ? -3.972 -1.740 12.405 1.00 93.69 151 PRO A CA 1
ATOM 1252 C C . PRO A 1 151 ? -2.880 -2.781 12.105 1.00 93.69 151 PRO A C 1
ATOM 1254 O O . PRO A 1 151 ? -3.144 -3.986 12.139 1.00 93.69 151 PRO A O 1
ATOM 1257 N N . PRO A 1 152 ? -1.621 -2.357 11.889 1.00 91.62 152 PRO A N 1
ATOM 1258 C CA . PRO A 1 152 ? -0.501 -3.281 11.777 1.00 91.62 152 PRO A CA 1
ATOM 1259 C C . PRO A 1 152 ? -0.436 -4.267 12.950 1.00 91.62 152 PRO A C 1
ATOM 1261 O O . PRO A 1 152 ? -0.574 -3.896 14.116 1.00 91.62 152 PRO A O 1
ATOM 1264 N N . TYR A 1 153 ? -0.183 -5.540 12.643 1.00 88.62 153 TYR A N 1
ATOM 1265 C CA . TYR A 1 153 ? -0.183 -6.580 13.669 1.00 88.62 153 TYR A CA 1
ATOM 1266 C C . TYR A 1 153 ? 1.096 -6.575 14.508 1.00 88.62 153 TYR A C 1
ATOM 1268 O O . TYR A 1 153 ? 1.032 -6.688 15.726 1.00 88.62 153 TYR A O 1
ATOM 1276 N N . ASN A 1 154 ? 2.269 -6.481 13.875 1.00 92.00 154 ASN A N 1
ATOM 1277 C CA . ASN A 1 154 ? 3.553 -6.841 14.484 1.00 92.00 154 ASN A CA 1
ATOM 1278 C C . ASN A 1 154 ? 4.663 -5.808 14.194 1.00 92.00 154 ASN A C 1
ATOM 1280 O O . ASN A 1 154 ? 4.409 -4.724 13.688 1.00 92.00 154 ASN A O 1
ATOM 1284 N N . SER A 1 155 ? 5.924 -6.123 14.518 1.00 92.31 155 SER A N 1
ATOM 1285 C CA . SER A 1 155 ? 7.047 -5.183 14.334 1.00 92.31 155 SER A CA 1
ATOM 1286 C C . SER A 1 155 ? 7.464 -4.919 12.888 1.00 92.31 155 SER A C 1
ATOM 1288 O O . SER A 1 155 ? 8.404 -4.153 12.658 1.00 92.31 155 SER A O 1
ATOM 1290 N N . ARG A 1 156 ? 6.852 -5.583 11.908 1.00 91.19 156 ARG A N 1
ATOM 1291 C CA . ARG A 1 156 ? 7.248 -5.465 10.507 1.00 91.19 156 ARG A CA 1
ATOM 1292 C C . ARG A 1 156 ? 6.704 -4.166 9.932 1.00 91.19 156 ARG A C 1
ATOM 1294 O O . ARG A 1 156 ? 5.507 -3.942 9.840 1.00 91.19 156 ARG A O 1
ATOM 1301 N N . GLN A 1 157 ? 7.631 -3.307 9.544 1.00 94.00 157 GLN A N 1
ATOM 1302 C CA . GLN A 1 157 ? 7.342 -1.974 9.038 1.00 94.00 157 GLN A CA 1
ATOM 1303 C C . GLN A 1 157 ? 7.068 -2.055 7.536 1.00 94.00 157 GLN A C 1
ATOM 1305 O O . GLN A 1 157 ? 7.959 -2.423 6.765 1.00 94.00 157 GLN A O 1
ATOM 1310 N N . TYR A 1 158 ? 5.852 -1.700 7.112 1.00 92.62 158 TYR A N 1
ATOM 1311 C CA . TYR A 1 158 ? 5.457 -1.767 5.702 1.00 92.62 158 TYR A CA 1
ATOM 1312 C C . TYR A 1 158 ? 6.334 -0.899 4.793 1.00 92.62 158 TYR A C 1
ATOM 1314 O O . TYR A 1 158 ? 6.678 -1.332 3.693 1.00 92.62 158 TYR A O 1
ATOM 1322 N N . SER A 1 159 ? 6.804 0.254 5.285 1.00 92.94 159 SER A N 1
ATOM 1323 C CA . SER A 1 159 ? 7.769 1.105 4.573 1.00 92.94 159 SER A CA 1
ATOM 1324 C C . SER A 1 159 ? 9.085 0.386 4.256 1.00 92.94 159 SER A C 1
ATOM 1326 O O . SER A 1 159 ? 9.742 0.689 3.264 1.00 92.94 159 SER A O 1
ATOM 1328 N N . ARG A 1 160 ? 9.467 -0.618 5.057 1.00 94.50 160 ARG A N 1
ATOM 1329 C CA . ARG A 1 160 ? 10.652 -1.457 4.818 1.00 94.50 160 ARG A CA 1
ATOM 1330 C C . ARG A 1 160 ? 10.341 -2.638 3.902 1.00 94.50 160 ARG A C 1
ATOM 1332 O O . ARG A 1 160 ? 11.206 -3.049 3.130 1.00 94.50 160 ARG A O 1
ATOM 1339 N N . PHE A 1 161 ? 9.129 -3.180 3.985 1.00 94.12 161 PHE A N 1
ATOM 1340 C CA . PHE A 1 161 ? 8.683 -4.338 3.207 1.00 94.12 161 PHE A CA 1
ATOM 1341 C C . PHE A 1 161 ? 8.370 -4.019 1.753 1.00 94.12 161 PHE A C 1
ATOM 1343 O O . PHE A 1 161 ? 8.617 -4.863 0.905 1.00 94.12 161 PHE A O 1
ATOM 1350 N N . TYR A 1 162 ? 7.873 -2.822 1.457 1.00 95.31 162 TYR A N 1
ATOM 1351 C CA .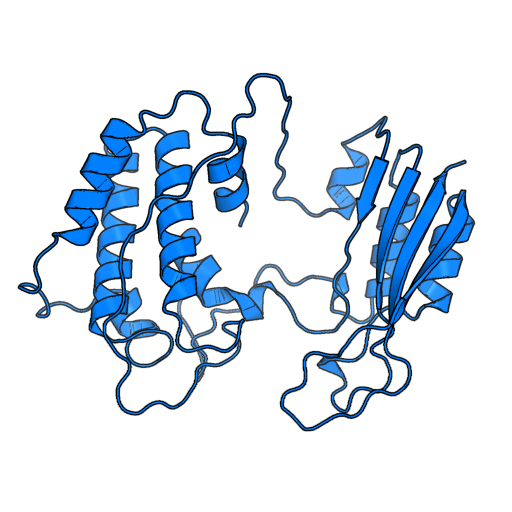 TYR A 1 162 ? 7.488 -2.417 0.102 1.00 95.31 162 TYR A CA 1
ATOM 1352 C C . TYR A 1 162 ? 8.350 -1.265 -0.429 1.00 95.31 162 TYR A C 1
ATOM 1354 O O . TYR A 1 162 ? 7.929 -0.513 -1.303 1.00 95.31 162 TYR A O 1
ATOM 1362 N N . HIS A 1 163 ? 9.579 -1.138 0.082 1.00 96.31 163 HIS A N 1
ATOM 1363 C CA . HIS A 1 163 ? 10.490 -0.039 -0.251 1.00 96.31 163 HIS A CA 1
ATOM 1364 C C . HIS A 1 163 ? 10.813 0.061 -1.751 1.00 96.31 163 HIS A C 1
ATOM 1366 O O . HIS A 1 163 ? 10.999 1.166 -2.245 1.00 96.31 163 HIS A O 1
ATOM 1372 N N . VAL A 1 164 ? 10.857 -1.057 -2.488 1.00 97.44 164 VAL A N 1
ATOM 1373 C CA . VAL A 1 164 ? 11.092 -1.050 -3.945 1.00 97.44 164 VAL A CA 1
ATOM 1374 C C . VAL A 1 164 ? 9.925 -0.389 -4.678 1.00 97.44 164 VAL A C 1
ATOM 1376 O O . VAL A 1 164 ? 10.145 0.519 -5.474 1.00 97.44 164 VAL A O 1
ATOM 1379 N N . LEU A 1 165 ? 8.686 -0.790 -4.372 1.00 97.00 165 LEU A N 1
ATOM 1380 C CA . LEU A 1 165 ? 7.490 -0.191 -4.974 1.00 97.00 165 LEU A CA 1
ATOM 1381 C C . LEU A 1 165 ? 7.341 1.281 -4.577 1.00 97.00 165 LEU A C 1
ATOM 1383 O O . LEU A 1 165 ? 7.046 2.119 -5.425 1.00 97.00 165 LEU A O 1
ATOM 1387 N N . GLU A 1 166 ? 7.594 1.616 -3.310 1.00 96.19 166 GLU A N 1
ATOM 1388 C CA . GLU A 1 166 ? 7.563 3.004 -2.835 1.00 96.19 166 GLU A CA 1
ATOM 1389 C C . GLU A 1 166 ? 8.617 3.863 -3.554 1.00 96.19 166 GLU A C 1
ATOM 1391 O O . GLU A 1 166 ? 8.304 4.975 -3.973 1.00 96.19 166 GLU A O 1
ATOM 1396 N N . ASN A 1 167 ? 9.826 3.334 -3.780 1.00 96.75 167 ASN A N 1
ATOM 1397 C CA . ASN A 1 167 ? 10.885 4.019 -4.524 1.00 96.75 167 ASN A CA 1
ATOM 1398 C C . ASN A 1 167 ? 10.501 4.232 -5.997 1.00 96.75 167 ASN A C 1
ATOM 1400 O O . ASN A 1 167 ? 10.598 5.353 -6.487 1.00 96.75 167 ASN A O 1
ATOM 1404 N N . ILE A 1 168 ? 9.962 3.213 -6.678 1.00 98.00 168 ILE A N 1
ATOM 1405 C CA . ILE A 1 168 ? 9.471 3.360 -8.062 1.00 98.00 168 ILE A CA 1
ATOM 1406 C C . ILE A 1 168 ? 8.337 4.397 -8.138 1.00 98.00 168 ILE A C 1
ATOM 1408 O O . ILE A 1 168 ? 8.262 5.180 -9.085 1.00 98.00 168 ILE A O 1
ATOM 1412 N N . THR A 1 169 ? 7.470 4.446 -7.123 1.00 97.62 169 THR A N 1
ATOM 1413 C CA . THR A 1 169 ? 6.337 5.378 -7.113 1.00 97.62 169 THR A CA 1
ATOM 1414 C C . THR A 1 169 ? 6.771 6.821 -6.834 1.00 97.62 169 THR A C 1
ATOM 1416 O O . THR A 1 169 ? 6.336 7.725 -7.541 1.00 97.62 169 THR A O 1
ATOM 1419 N N . ARG A 1 170 ? 7.623 7.057 -5.824 1.00 96.31 170 ARG A N 1
ATOM 1420 C CA . ARG A 1 170 ? 8.133 8.401 -5.479 1.00 96.31 170 ARG A CA 1
ATOM 1421 C C . ARG A 1 170 ? 9.125 8.925 -6.511 1.00 96.31 170 ARG A C 1
ATOM 1423 O O . ARG A 1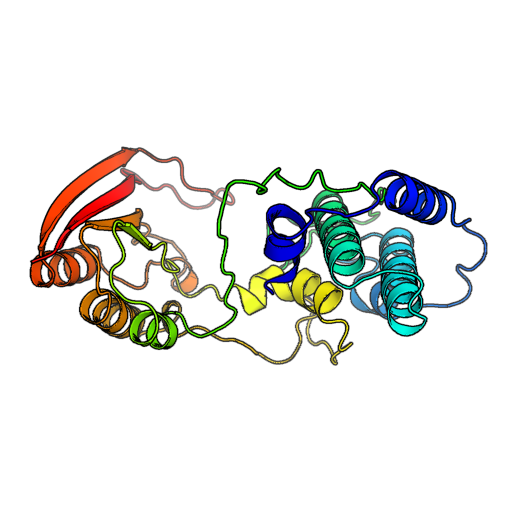 170 ? 9.081 10.096 -6.852 1.00 96.31 170 ARG A O 1
ATOM 1430 N N . TRP A 1 171 ? 9.976 8.037 -7.017 1.00 97.25 171 TRP A N 1
ATOM 1431 C CA . TRP A 1 171 ? 11.026 8.324 -7.992 1.00 97.25 171 TRP A CA 1
ATOM 1432 C C . TRP A 1 171 ? 12.103 9.318 -7.529 1.00 97.25 171 TRP A C 1
ATOM 1434 O O . TRP A 1 171 ? 12.815 9.899 -8.341 1.00 97.25 171 TRP A O 1
ATOM 1444 N N . ASP A 1 172 ? 12.295 9.444 -6.212 1.00 96.25 172 ASP A N 1
ATOM 1445 C CA . ASP A 1 172 ? 13.328 10.301 -5.604 1.00 96.25 172 ASP A CA 1
ATOM 1446 C C . ASP A 1 172 ? 14.758 9.748 -5.782 1.00 96.25 172 ASP A C 1
ATOM 1448 O O . ASP A 1 172 ? 15.732 10.438 -5.489 1.00 96.25 172 ASP A O 1
ATOM 1452 N N . LYS A 1 173 ? 14.887 8.487 -6.226 1.00 97.12 173 LYS A N 1
ATOM 1453 C CA . LYS A 1 173 ? 16.156 7.773 -6.458 1.00 97.12 173 LYS A CA 1
ATOM 1454 C C . LYS A 1 173 ? 17.149 7.859 -5.278 1.00 97.12 173 LYS A C 1
ATOM 1456 O O . LYS A 1 173 ? 18.310 8.217 -5.484 1.00 97.12 173 LYS A O 1
ATOM 1461 N N . PRO A 1 174 ? 16.735 7.521 -4.040 1.00 96.69 174 PRO A N 1
ATOM 1462 C CA . PRO A 1 174 ? 17.615 7.592 -2.877 1.00 96.69 174 PRO A CA 1
ATOM 1463 C C . PRO A 1 174 ? 18.806 6.631 -2.998 1.00 96.69 174 PRO A C 1
ATOM 1465 O O . PRO A 1 174 ? 18.755 5.637 -3.729 1.00 96.69 174 PRO A O 1
ATOM 1468 N N . GLU A 1 175 ? 19.860 6.885 -2.226 1.00 96.94 175 GLU A N 1
ATOM 1469 C CA . GLU A 1 175 ? 20.919 5.897 -2.015 1.00 96.94 175 GLU A CA 1
ATOM 1470 C C . GLU A 1 175 ? 20.356 4.663 -1.286 1.00 96.94 175 GLU A C 1
ATOM 1472 O O . GLU A 1 175 ? 19.477 4.777 -0.424 1.00 96.94 175 GLU A O 1
ATOM 1477 N N . LEU A 1 176 ? 20.830 3.472 -1.664 1.00 97.19 176 LEU A N 1
ATOM 1478 C CA . LEU A 1 176 ? 20.328 2.192 -1.168 1.00 97.19 176 LEU A CA 1
ATOM 1479 C C . LEU A 1 176 ? 21.445 1.372 -0.530 1.00 97.19 176 LEU A C 1
ATOM 1481 O O . LEU A 1 176 ? 22.565 1.312 -1.033 1.00 97.19 176 LEU A O 1
ATOM 1485 N N . TYR A 1 177 ? 21.102 0.668 0.547 1.00 95.50 177 TYR A N 1
ATOM 1486 C CA . TYR A 1 177 ? 22.066 -0.040 1.376 1.00 95.50 177 TYR A CA 1
ATOM 1487 C C . TYR A 1 177 ? 21.708 -1.513 1.578 1.00 95.50 177 TYR A C 1
ATOM 1489 O O . TYR A 1 177 ? 20.544 -1.939 1.570 1.00 95.50 177 TYR A O 1
ATOM 1497 N N . GLY A 1 178 ? 22.756 -2.293 1.845 1.00 94.56 178 GLY A N 1
ATOM 1498 C CA . GLY A 1 178 ? 22.664 -3.703 2.193 1.00 94.56 178 GLY A CA 1
ATOM 1499 C C . GLY A 1 178 ? 22.167 -4.595 1.055 1.00 94.56 178 GLY A C 1
ATOM 1500 O O . GLY A 1 178 ? 21.901 -4.172 -0.065 1.00 94.56 178 GLY A O 1
ATOM 1501 N N . VAL A 1 179 ? 22.025 -5.887 1.356 1.00 92.56 179 VAL A N 1
ATOM 1502 C CA . VAL A 1 179 ? 21.679 -6.902 0.344 1.00 92.56 179 VAL A CA 1
ATOM 1503 C C . VAL A 1 179 ? 20.293 -6.670 -0.255 1.00 92.56 179 VAL A C 1
ATOM 1505 O O . VAL A 1 179 ? 20.095 -6.957 -1.433 1.00 92.56 179 VAL A O 1
ATOM 1508 N N . ALA A 1 180 ? 19.355 -6.170 0.552 1.00 94.31 180 ALA A N 1
ATOM 1509 C CA . ALA A 1 180 ? 17.973 -5.924 0.158 1.00 94.31 180 ALA A CA 1
ATOM 1510 C C . ALA A 1 180 ? 17.764 -4.571 -0.545 1.00 94.31 180 ALA A C 1
ATOM 1512 O O . ALA A 1 180 ? 16.645 -4.318 -0.963 1.00 94.31 180 ALA A O 1
ATOM 1513 N N . MET A 1 181 ? 18.793 -3.730 -0.707 1.00 96.62 181 MET A N 1
ATOM 1514 C CA . MET A 1 181 ? 18.685 -2.431 -1.393 1.00 96.62 181 MET A CA 1
ATOM 1515 C C . MET A 1 181 ? 17.646 -1.497 -0.770 1.00 96.62 181 MET A C 1
ATOM 1517 O O . MET A 1 181 ? 16.819 -0.899 -1.454 1.00 96.62 181 MET A O 1
ATOM 1521 N N . LYS A 1 182 ? 17.693 -1.374 0.559 1.00 96.12 182 LYS A N 1
ATOM 1522 C CA . LYS A 1 182 ? 16.772 -0.509 1.298 1.00 96.12 182 LYS A CA 1
ATOM 1523 C C . LYS A 1 182 ? 17.351 0.901 1.414 1.00 96.12 182 LYS A C 1
ATOM 1525 O O . LYS A 1 182 ? 18.536 1.009 1.724 1.00 96.12 182 LYS A O 1
ATOM 1530 N N . PRO A 1 183 ? 16.538 1.957 1.266 1.00 96.12 183 PRO A N 1
ATOM 1531 C CA . PRO A 1 183 ? 16.966 3.306 1.616 1.00 96.12 183 PRO A CA 1
ATOM 1532 C C . PRO A 1 183 ? 17.097 3.452 3.140 1.00 96.12 183 PRO A C 1
ATOM 1534 O O . PRO A 1 183 ? 16.774 2.523 3.903 1.00 96.12 183 PRO A O 1
ATOM 1537 N N . GLU A 1 184 ? 17.507 4.634 3.597 1.00 95.88 184 GLU A N 1
ATOM 1538 C CA . GLU A 1 184 ? 17.369 5.018 5.005 1.00 95.88 184 GLU A CA 1
ATOM 1539 C C . GLU A 1 184 ? 15.914 4.838 5.497 1.00 95.88 184 GLU A C 1
ATOM 1541 O O . GLU A 1 184 ? 14.970 4.928 4.700 1.00 95.88 184 GLU A O 1
ATOM 1546 N N . PRO A 1 185 ? 15.687 4.482 6.777 1.00 94.25 185 PRO A N 1
ATOM 1547 C CA . PRO A 1 185 ? 14.341 4.337 7.318 1.00 94.25 185 PRO A CA 1
ATOM 1548 C C . PRO A 1 185 ? 13.538 5.638 7.224 1.00 94.25 185 PRO A C 1
ATOM 1550 O O . PRO A 1 185 ? 13.925 6.660 7.777 1.00 94.25 185 PRO A O 1
ATOM 1553 N N . ASP A 1 186 ? 12.377 5.550 6.585 1.00 92.25 186 ASP A N 1
ATOM 1554 C CA . ASP A 1 186 ? 11.409 6.633 6.435 1.00 92.25 186 ASP A CA 1
ATOM 1555 C C . ASP A 1 186 ? 9.999 6.074 6.692 1.00 92.25 186 ASP A C 1
ATOM 1557 O O . ASP A 1 186 ? 9.765 4.866 6.547 1.00 92.25 186 ASP A O 1
ATOM 1561 N N . ASN A 1 187 ? 9.068 6.939 7.100 1.00 91.00 187 ASN A N 1
ATOM 1562 C CA . ASN A 1 187 ? 7.664 6.611 7.359 1.00 91.00 187 ASN A CA 1
ATOM 1563 C C . ASN A 1 187 ? 7.483 5.377 8.273 1.00 91.00 187 ASN A C 1
ATOM 1565 O O . ASN A 1 187 ? 6.851 4.380 7.912 1.00 91.00 187 ASN A O 1
ATOM 1569 N N . MET A 1 188 ? 8.136 5.402 9.436 1.00 94.19 188 MET A N 1
ATOM 1570 C CA . MET A 1 188 ? 8.120 4.304 10.406 1.00 94.19 188 MET A CA 1
ATOM 1571 C C . MET A 1 188 ? 6.939 4.467 11.363 1.00 94.19 188 MET A C 1
ATOM 1573 O O . MET A 1 188 ? 6.846 5.481 12.044 1.00 94.19 188 MET A O 1
ATOM 1577 N N . SER A 1 189 ? 6.082 3.452 11.458 1.00 94.88 189 SER A N 1
ATOM 1578 C CA . SER A 1 189 ? 4.852 3.517 12.250 1.00 94.88 189 SER A CA 1
ATOM 1579 C C . SER A 1 189 ? 5.068 3.098 13.706 1.00 94.88 189 SER A C 1
ATOM 1581 O O . SER A 1 189 ? 5.728 2.083 13.975 1.00 94.88 189 SER A O 1
ATOM 1583 N N . ASP A 1 190 ? 4.456 3.834 14.637 1.00 96.56 190 ASP A N 1
ATOM 1584 C CA . ASP A 1 190 ? 4.422 3.485 16.062 1.00 96.56 190 ASP A CA 1
ATOM 1585 C C . ASP A 1 190 ? 3.521 2.278 16.366 1.00 96.56 190 ASP A C 1
ATOM 1587 O O . ASP A 1 190 ? 3.798 1.541 17.315 1.00 96.56 190 ASP A O 1
ATOM 1591 N N . TYR A 1 191 ? 2.565 1.955 15.484 1.00 96.50 191 TYR A N 1
ATOM 1592 C CA . TYR A 1 191 ? 1.797 0.700 15.535 1.00 96.50 191 TYR A CA 1
ATOM 1593 C C . TYR A 1 191 ? 2.677 -0.555 15.416 1.00 96.50 191 TYR A C 1
ATOM 1595 O O . TYR A 1 191 ? 2.294 -1.642 15.839 1.00 96.50 191 TYR A O 1
ATOM 1603 N N . CYS A 1 192 ? 3.890 -0.421 14.877 1.00 95.38 192 CYS A N 1
ATOM 1604 C CA . CYS A 1 192 ? 4.857 -1.513 14.761 1.00 95.38 192 CYS A CA 1
ATOM 1605 C C . CYS A 1 192 ? 5.912 -1.492 15.892 1.00 95.38 192 CYS A C 1
ATOM 1607 O O . CYS A 1 192 ? 6.893 -2.251 15.873 1.00 95.38 192 CYS A O 1
ATOM 1609 N N . ARG A 1 193 ? 5.758 -0.607 16.885 1.00 95.06 193 ARG A N 1
ATOM 1610 C CA . ARG A 1 193 ? 6.669 -0.440 18.028 1.00 95.06 193 ARG A CA 1
ATOM 1611 C C . ARG A 1 193 ? 5.992 -0.882 19.327 1.00 95.06 193 ARG A C 1
ATOM 1613 O O . ARG A 1 193 ? 4.935 -1.499 19.316 1.00 95.06 193 ARG A O 1
ATOM 1620 N N . VAL A 1 194 ? 6.660 -0.652 20.455 1.00 94.19 194 VAL A N 1
ATOM 1621 C CA . VAL A 1 194 ? 6.122 -0.973 21.790 1.00 94.19 194 VAL A CA 1
ATOM 1622 C C . VAL A 1 194 ? 4.933 -0.086 22.174 1.00 94.19 194 VAL A C 1
ATOM 1624 O O . VAL A 1 194 ? 4.142 -0.489 23.011 1.00 94.19 194 VAL A O 1
ATOM 1627 N N . ALA A 1 195 ? 4.783 1.073 21.527 1.00 96.38 195 ALA A N 1
ATOM 1628 C CA . ALA A 1 195 ? 3.697 2.025 21.754 1.00 96.38 195 ALA A CA 1
ATOM 1629 C C . ALA A 1 195 ? 2.388 1.668 21.019 1.00 96.38 195 ALA A C 1
ATOM 1631 O O . ALA A 1 195 ? 1.431 2.429 21.075 1.00 96.38 195 ALA A O 1
ATOM 1632 N N . ALA A 1 196 ? 2.313 0.532 20.315 1.00 97.31 196 ALA A N 1
ATOM 1633 C CA . ALA A 1 196 ? 1.179 0.217 19.443 1.00 97.31 196 ALA A CA 1
ATOM 1634 C C . ALA A 1 196 ? -0.183 0.224 20.157 1.00 97.31 196 ALA A C 1
ATOM 1636 O O . ALA A 1 196 ? -1.161 0.700 19.588 1.00 97.31 196 ALA A O 1
ATOM 1637 N N . ALA A 1 197 ? -0.246 -0.290 21.390 1.00 97.38 197 ALA A N 1
ATOM 1638 C CA . ALA A 1 197 ? -1.478 -0.309 22.175 1.00 97.38 197 ALA A CA 1
ATOM 1639 C C . ALA A 1 197 ? -1.940 1.112 22.549 1.00 97.38 197 ALA A C 1
ATOM 1641 O O . ALA A 1 197 ? -3.122 1.418 22.423 1.00 97.38 197 ALA A O 1
ATOM 1642 N N . GLU A 1 198 ? -1.001 1.985 22.925 1.00 98.06 198 GLU A N 1
ATOM 1643 C CA . GLU A 1 198 ? -1.256 3.397 23.236 1.00 98.06 198 GLU A CA 1
ATOM 1644 C C . GLU A 1 198 ? -1.745 4.158 21.997 1.00 98.06 198 GLU A C 1
ATOM 1646 O O . GLU A 1 198 ? -2.773 4.829 22.044 1.00 98.06 198 GLU A O 1
ATOM 1651 N N . VAL A 1 199 ? -1.059 3.996 20.860 1.00 97.75 199 VAL A N 1
ATOM 1652 C CA . VAL A 1 199 ? -1.427 4.678 19.607 1.00 97.75 199 VAL A CA 1
ATOM 1653 C C . VAL A 1 199 ? -2.787 4.187 19.094 1.00 97.75 199 VAL A C 1
ATOM 1655 O O . VAL A 1 199 ? -3.592 4.979 18.606 1.00 97.75 199 VAL A O 1
ATOM 1658 N N . PHE A 1 200 ? -3.090 2.895 19.246 1.00 98.44 200 PHE A N 1
ATOM 1659 C CA . PHE A 1 200 ? -4.408 2.353 18.922 1.00 98.44 200 PHE A CA 1
ATOM 1660 C C . PHE A 1 200 ? -5.506 2.914 19.836 1.00 98.44 200 PHE A C 1
ATOM 1662 O O . PHE A 1 200 ? -6.570 3.293 19.347 1.00 98.44 200 PHE A O 1
ATOM 1669 N N . GLU A 1 201 ? -5.264 3.004 21.147 1.00 98.38 201 GLU A N 1
ATOM 1670 C CA . GLU A 1 201 ? -6.211 3.614 22.087 1.00 98.38 201 GLU A CA 1
ATOM 1671 C C . GLU A 1 201 ? -6.495 5.080 21.754 1.00 98.38 201 GLU A C 1
ATOM 1673 O O . GLU A 1 201 ? -7.662 5.490 21.759 1.00 98.38 201 GLU A O 1
ATOM 1678 N N . ASP A 1 202 ? -5.465 5.842 21.387 1.00 98.31 202 ASP A N 1
ATOM 1679 C CA . ASP A 1 202 ? -5.600 7.226 20.935 1.00 98.31 202 ASP A CA 1
ATOM 1680 C C . ASP A 1 202 ? -6.518 7.337 19.701 1.00 98.31 202 ASP A C 1
ATOM 1682 O O . ASP A 1 202 ? -7.492 8.098 19.720 1.00 98.31 202 ASP A O 1
ATOM 1686 N N . LEU A 1 203 ? -6.299 6.503 18.673 1.00 98.06 203 LEU A N 1
ATOM 1687 C CA . LEU A 1 203 ? -7.123 6.479 17.457 1.00 98.06 203 LEU A CA 1
ATOM 1688 C C . LEU A 1 203 ? -8.593 6.171 17.774 1.00 98.06 203 LEU A C 1
ATOM 1690 O O . LEU A 1 203 ? -9.494 6.909 17.367 1.00 98.06 203 LEU A O 1
ATOM 1694 N N . ILE A 1 204 ? -8.846 5.081 18.508 1.00 98.06 204 ILE A N 1
ATOM 1695 C CA . ILE A 1 204 ? -10.205 4.632 18.846 1.00 98.06 204 ILE A CA 1
ATOM 1696 C C . ILE A 1 204 ? -10.941 5.681 19.685 1.00 98.06 204 ILE A C 1
ATOM 1698 O O . ILE A 1 204 ? -12.139 5.911 19.489 1.00 98.06 204 ILE A O 1
ATOM 1702 N N . THR A 1 205 ? -10.236 6.346 20.599 1.00 96.56 205 THR A N 1
ATOM 1703 C CA . THR A 1 205 ? -10.822 7.389 21.444 1.00 96.56 205 THR A CA 1
ATOM 1704 C C . THR A 1 205 ? -11.258 8.590 20.606 1.00 96.56 205 THR A C 1
ATOM 1706 O O . THR A 1 205 ? -12.396 9.049 20.754 1.00 96.56 205 THR A O 1
ATOM 1709 N N . LYS A 1 206 ? -10.404 9.045 19.681 1.00 96.44 206 LYS A N 1
ATOM 1710 C CA . LYS A 1 206 ? -10.632 10.229 18.834 1.00 96.44 206 LYS A CA 1
ATOM 1711 C C . LYS A 1 206 ? -11.646 10.027 17.708 1.00 96.44 206 LYS A C 1
ATOM 1713 O O . LYS A 1 206 ? -12.224 11.011 17.246 1.00 96.44 206 LYS A O 1
ATOM 1718 N N . LEU A 1 207 ? -11.881 8.785 17.279 1.00 96.56 207 LEU A N 1
ATOM 1719 C CA . LEU A 1 207 ? -12.837 8.463 16.217 1.00 96.56 207 LEU A CA 1
ATOM 1720 C C . LEU A 1 207 ? -14.256 8.937 16.562 1.00 96.56 207 LEU A C 1
ATOM 1722 O O . LEU A 1 207 ? -14.898 8.414 17.472 1.00 96.56 207 LEU A O 1
ATOM 1726 N N . ASP A 1 208 ? -14.768 9.899 15.802 1.00 96.00 208 ASP A N 1
ATOM 1727 C CA . ASP A 1 208 ? -16.152 10.371 15.891 1.00 96.00 208 ASP A CA 1
ATOM 1728 C C . ASP A 1 208 ? -17.026 9.616 14.880 1.00 96.00 208 ASP A C 1
ATOM 1730 O O . ASP A 1 208 ? -17.130 10.001 13.710 1.00 96.00 208 ASP A O 1
ATOM 1734 N N . CYS A 1 209 ? -17.589 8.485 15.313 1.00 96.69 209 CYS A N 1
ATOM 1735 C CA . CYS A 1 209 ? -18.377 7.607 14.454 1.00 96.69 209 CYS A CA 1
ATOM 1736 C C . CYS A 1 209 ? -19.465 6.831 15.206 1.00 96.69 209 CYS A C 1
ATOM 1738 O O . CYS A 1 209 ? -19.380 6.689 16.423 1.00 96.69 209 CYS A O 1
ATOM 1740 N N . LYS A 1 210 ? -20.463 6.290 14.487 1.00 97.94 210 LYS A N 1
ATOM 1741 C CA . LYS A 1 210 ? -21.514 5.433 15.081 1.00 97.94 210 LYS A CA 1
ATOM 1742 C C . LYS A 1 210 ? -21.038 3.996 15.294 1.00 97.94 210 LYS A C 1
ATOM 1744 O O . LYS A 1 210 ? -21.290 3.415 16.348 1.00 97.94 210 LYS A O 1
ATOM 1749 N N . TYR A 1 211 ? -20.344 3.428 14.307 1.00 98.50 211 TYR A N 1
ATOM 1750 C CA . TYR A 1 211 ? -19.793 2.077 14.385 1.00 98.50 211 TYR A CA 1
ATOM 1751 C C . TYR A 1 211 ? -18.299 2.043 14.077 1.00 98.50 211 TYR A C 1
ATOM 1753 O O . TYR A 1 211 ? -17.838 2.672 13.127 1.00 98.50 211 TYR A O 1
ATOM 1761 N N . ILE A 1 212 ? -17.557 1.233 14.832 1.00 98.50 212 ILE A N 1
ATOM 1762 C CA . ILE A 1 212 ? -16.157 0.904 14.544 1.00 98.50 212 ILE A CA 1
ATOM 1763 C C . ILE A 1 212 ? -16.068 -0.583 14.235 1.00 98.50 212 ILE A C 1
ATOM 1765 O O . ILE A 1 212 ? -16.535 -1.410 15.018 1.00 98.50 212 ILE A O 1
ATOM 1769 N N . VAL A 1 213 ? -15.446 -0.923 13.113 1.00 98.56 213 VAL A N 1
ATOM 1770 C CA . VAL A 1 213 ? -15.119 -2.294 12.733 1.00 98.56 213 VAL A CA 1
ATOM 1771 C C . VAL A 1 213 ? -13.606 -2.446 12.768 1.00 98.56 213 VAL A C 1
ATOM 1773 O O . VAL A 1 213 ? -12.910 -1.714 12.071 1.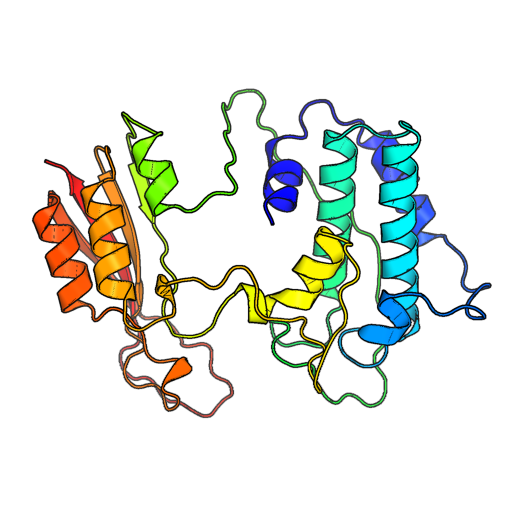00 98.56 213 VAL A O 1
ATOM 1776 N N . VAL A 1 214 ? -13.100 -3.386 13.565 1.00 98.38 214 VAL A N 1
ATOM 1777 C CA . VAL A 1 214 ? -11.663 -3.673 13.669 1.00 98.38 214 VAL A CA 1
ATOM 1778 C C . VAL A 1 214 ? -11.375 -5.114 13.281 1.00 98.38 214 VAL A C 1
ATOM 1780 O O . VAL A 1 214 ? -12.021 -6.030 13.796 1.00 98.38 214 VAL A O 1
ATOM 1783 N N . THR A 1 215 ? -10.387 -5.320 12.413 1.00 97.00 215 THR A N 1
ATOM 1784 C CA . THR A 1 215 ? -9.836 -6.644 12.089 1.00 97.00 215 THR A CA 1
ATOM 1785 C C . THR A 1 215 ? -8.523 -6.883 12.824 1.00 97.00 215 THR A C 1
ATOM 1787 O O . THR A 1 215 ? -7.689 -5.987 12.933 1.00 97.00 215 THR A O 1
ATOM 1790 N N . TYR A 1 216 ? -8.343 -8.083 13.381 1.00 95.75 216 TYR A N 1
ATOM 1791 C CA . TYR A 1 216 ? -7.101 -8.463 14.063 1.00 95.75 216 TYR A CA 1
ATOM 1792 C C . TYR A 1 216 ? -6.940 -9.983 14.164 1.00 95.75 216 TYR A C 1
ATOM 1794 O O . TYR A 1 216 ? -7.916 -10.713 14.033 1.00 95.75 216 TYR A O 1
ATOM 1802 N N . ASN A 1 217 ? -5.742 -10.471 14.497 1.00 93.38 217 ASN A N 1
ATOM 1803 C CA . ASN A 1 217 ? -5.487 -11.903 14.707 1.00 93.38 217 ASN A CA 1
ATOM 1804 C C . ASN A 1 217 ? -4.793 -12.205 16.041 1.00 93.38 217 ASN A C 1
ATOM 1806 O O . ASN A 1 217 ? -4.502 -11.310 16.831 1.00 93.38 217 ASN A O 1
ATOM 1810 N N . ASN A 1 218 ? -4.540 -13.487 16.315 1.00 92.44 218 ASN A N 1
ATOM 1811 C CA . ASN A 1 218 ? -3.881 -13.948 17.543 1.00 92.44 218 ASN A CA 1
ATOM 1812 C C . ASN A 1 218 ? -2.460 -14.497 17.335 1.00 92.44 218 ASN A C 1
ATOM 1814 O O . ASN A 1 218 ? -2.086 -15.500 17.954 1.00 92.44 218 ASN A O 1
ATOM 1818 N N . THR A 1 219 ? -1.650 -13.872 16.478 1.00 89.19 219 THR A N 1
ATOM 1819 C CA . THR A 1 219 ? -0.273 -14.327 16.206 1.00 89.19 219 THR A CA 1
ATOM 1820 C C . THR A 1 219 ? 0.681 -14.009 17.371 1.00 89.19 219 THR A C 1
ATOM 1822 O O . THR A 1 219 ? 1.586 -13.187 17.258 1.00 89.19 219 THR A O 1
ATOM 1825 N N . TYR A 1 220 ? 0.509 -14.669 18.521 1.00 87.81 220 TYR A N 1
ATOM 1826 C CA . TYR A 1 220 ? 1.335 -14.444 19.719 1.00 87.81 220 TYR A CA 1
ATOM 1827 C C . TYR A 1 220 ? 2.466 -15.465 19.877 1.00 87.81 220 TYR A C 1
ATOM 1829 O O . TYR A 1 220 ? 3.598 -15.105 20.195 1.00 87.81 220 TYR A O 1
ATOM 1837 N N . ASN A 1 221 ? 2.197 -16.733 19.558 1.00 83.62 221 ASN A N 1
ATOM 1838 C CA . ASN A 1 221 ? 3.142 -17.854 19.689 1.00 83.62 221 ASN A CA 1
ATOM 1839 C C . ASN A 1 221 ? 4.068 -18.014 18.468 1.00 83.62 221 ASN A C 1
ATOM 1841 O O . ASN A 1 221 ? 4.314 -19.122 17.990 1.00 83.62 221 ASN A O 1
ATOM 1845 N N . SER A 1 222 ? 4.556 -16.903 17.917 1.00 80.38 222 SER A N 1
ATOM 1846 C CA . SER A 1 222 ? 5.471 -16.947 16.775 1.00 80.38 222 SER A CA 1
ATOM 1847 C C . SER A 1 222 ? 6.905 -17.246 17.225 1.00 80.38 222 SER A C 1
ATOM 1849 O O . SER A 1 222 ? 7.336 -16.845 18.302 1.00 80.38 222 SER A O 1
ATOM 1851 N N . LYS A 1 223 ? 7.689 -17.924 16.377 1.00 80.06 223 LYS A N 1
ATOM 1852 C CA . LYS A 1 223 ? 9.116 -18.192 16.652 1.00 80.06 223 LYS A CA 1
ATOM 1853 C C . LYS A 1 223 ? 10.000 -16.939 16.616 1.00 80.06 223 LYS A C 1
ATOM 1855 O O . LYS A 1 223 ? 11.162 -17.005 16.998 1.00 80.06 223 LYS A O 1
ATOM 1860 N N . SER A 1 224 ? 9.490 -15.825 16.097 1.00 83.19 224 SER A N 1
ATOM 1861 C CA . SER A 1 224 ? 10.243 -14.589 15.917 1.00 83.19 224 SER A CA 1
ATOM 1862 C C . SER A 1 224 ? 9.525 -13.446 16.611 1.00 83.19 224 SER A C 1
ATOM 1864 O O . SER A 1 224 ? 8.394 -13.132 16.257 1.00 83.19 224 SER A O 1
ATOM 1866 N N . ASN A 1 225 ? 10.215 -12.749 17.514 1.00 83.06 225 ASN A N 1
ATOM 1867 C CA . ASN A 1 225 ? 9.656 -11.590 18.216 1.00 83.06 225 ASN A CA 1
ATOM 1868 C C . ASN A 1 225 ? 9.099 -10.519 17.266 1.00 83.06 225 ASN A C 1
ATOM 1870 O O . ASN A 1 225 ? 8.175 -9.803 17.636 1.00 83.06 225 ASN A O 1
ATOM 1874 N N . SER A 1 226 ? 9.622 -10.413 16.039 1.00 84.81 226 SER A N 1
ATOM 1875 C CA . SER A 1 226 ? 9.127 -9.436 15.068 1.00 84.81 226 SER A CA 1
ATOM 1876 C C . SER A 1 226 ? 7.787 -9.809 14.436 1.00 84.81 226 SER A C 1
ATOM 1878 O O . SER A 1 226 ? 7.139 -8.944 13.861 1.00 84.81 226 SER A O 1
ATOM 1880 N N . SER A 1 227 ? 7.379 -11.077 14.532 1.00 86.81 227 SER A N 1
ATOM 1881 C CA . SER A 1 227 ? 6.109 -11.594 14.001 1.00 86.81 227 SER A CA 1
ATOM 1882 C C . SER A 1 227 ? 5.043 -11.753 15.083 1.00 86.81 227 SER A C 1
ATOM 1884 O O . SER A 1 227 ? 3.908 -12.078 14.758 1.00 86.81 227 SER A O 1
ATOM 1886 N N . ARG A 1 228 ? 5.407 -11.536 16.354 1.00 90.19 228 ARG A N 1
ATOM 1887 C CA . ARG A 1 228 ? 4.462 -11.493 17.465 1.00 90.19 228 ARG A CA 1
ATOM 1888 C C . ARG A 1 228 ? 3.648 -10.204 17.384 1.00 90.19 228 ARG A C 1
ATOM 1890 O O . ARG A 1 228 ? 4.226 -9.134 17.173 1.00 90.19 228 ARG A O 1
ATOM 1897 N N . ASN A 1 229 ? 2.340 -10.321 17.580 1.00 93.56 229 ASN A N 1
ATOM 1898 C CA . ASN A 1 229 ? 1.454 -9.165 17.625 1.00 93.56 229 ASN A CA 1
ATOM 1899 C C . ASN A 1 229 ? 1.867 -8.165 18.713 1.00 93.56 229 ASN A C 1
ATOM 1901 O O . ASN A 1 229 ? 2.377 -8.554 19.765 1.00 93.56 229 ASN A O 1
ATOM 1905 N N . LYS A 1 230 ? 1.678 -6.873 18.433 1.00 95.50 230 LYS A N 1
ATOM 1906 C CA . LYS A 1 230 ? 2.056 -5.767 19.320 1.00 95.50 230 LYS A CA 1
ATOM 1907 C C . LYS A 1 230 ? 0.993 -5.372 20.320 1.00 95.50 230 LYS A C 1
ATOM 1909 O O . LYS A 1 230 ? 1.353 -4.835 21.358 1.00 95.50 230 LYS A O 1
ATOM 1914 N N . ILE A 1 231 ? -0.265 -5.639 20.002 1.00 96.19 231 ILE A N 1
ATOM 1915 C CA . ILE A 1 231 ? -1.397 -5.361 20.874 1.00 96.19 231 ILE A CA 1
ATOM 1916 C C . ILE A 1 231 ? -1.928 -6.716 21.331 1.00 96.19 231 ILE A C 1
ATOM 1918 O O . ILE A 1 231 ? -2.239 -7.584 20.504 1.00 96.19 231 ILE A O 1
ATOM 1922 N N . GLU A 1 232 ? -1.983 -6.948 22.639 1.00 95.62 232 GLU A N 1
ATOM 1923 C CA . GLU A 1 232 ? -2.627 -8.149 23.166 1.00 95.62 232 GLU A CA 1
ATOM 1924 C C . GLU A 1 232 ? -4.148 -8.042 22.969 1.00 95.62 232 GLU A C 1
ATOM 1926 O O . GLU A 1 232 ? -4.723 -6.959 23.076 1.00 95.62 232 GLU A O 1
ATOM 1931 N N . LEU A 1 233 ? -4.839 -9.157 22.690 1.00 95.81 233 LEU A N 1
ATOM 1932 C CA . LEU A 1 233 ? -6.290 -9.114 22.429 1.00 95.81 233 LEU A CA 1
ATOM 1933 C C . LEU A 1 233 ? -7.070 -8.516 23.602 1.00 95.81 233 LEU A C 1
ATOM 1935 O O . LEU A 1 233 ? -8.086 -7.871 23.378 1.00 95.81 233 LEU A O 1
ATOM 1939 N N . GLY A 1 234 ? -6.599 -8.732 24.834 1.00 96.62 234 GLY A N 1
ATOM 1940 C CA . GLY A 1 234 ? -7.188 -8.121 26.025 1.00 96.62 234 GLY A CA 1
ATOM 1941 C C . GLY A 1 234 ? -7.099 -6.595 25.990 1.00 96.62 234 GLY A C 1
ATOM 1942 O O . GLY A 1 234 ? -8.118 -5.936 26.148 1.00 96.62 234 GLY A O 1
ATOM 1943 N N . GLU A 1 235 ? -5.920 -6.044 25.686 1.00 96.69 235 GLU A N 1
ATOM 1944 C CA . GLU A 1 235 ? -5.705 -4.593 25.573 1.00 96.69 235 GLU A CA 1
ATOM 1945 C C . GLU A 1 235 ? -6.562 -3.988 24.453 1.00 96.69 235 GLU A C 1
ATOM 1947 O O . GLU A 1 235 ? -7.227 -2.971 24.651 1.00 96.69 235 GLU A O 1
ATOM 1952 N N . LEU A 1 236 ? -6.609 -4.654 23.293 1.00 97.56 236 LEU A N 1
ATOM 1953 C CA . LEU A 1 236 ? -7.448 -4.249 22.165 1.00 97.56 236 LEU A CA 1
ATOM 1954 C C . LEU A 1 236 ? -8.932 -4.232 22.557 1.00 97.56 236 LEU A C 1
ATOM 1956 O O . LEU A 1 236 ? -9.634 -3.251 22.313 1.00 97.56 236 LEU A O 1
ATOM 1960 N N . GLU A 1 237 ? -9.421 -5.303 23.183 1.00 98.12 237 GLU A N 1
ATOM 1961 C CA . GLU A 1 237 ? -10.816 -5.416 23.608 1.00 98.12 237 GLU A CA 1
ATOM 1962 C C . GLU A 1 237 ? -11.186 -4.409 24.696 1.00 98.12 237 GLU A C 1
ATOM 1964 O O . GLU A 1 237 ? -12.298 -3.880 24.672 1.00 98.12 237 GLU A O 1
ATOM 1969 N N . ASP A 1 238 ? -10.283 -4.135 25.634 1.00 98.25 238 ASP A N 1
ATOM 1970 C CA . ASP A 1 238 ? -10.504 -3.160 26.699 1.00 98.25 238 ASP A CA 1
ATOM 1971 C C . ASP A 1 238 ? -10.631 -1.747 26.124 1.00 98.25 238 ASP A C 1
ATOM 1973 O O . ASP A 1 238 ? -11.589 -1.042 26.448 1.00 98.25 238 ASP A O 1
ATOM 1977 N N . THR A 1 239 ? -9.753 -1.367 25.192 1.00 98.12 239 THR A N 1
ATOM 1978 C CA . THR A 1 239 ? -9.858 -0.111 24.435 1.00 98.12 239 THR A CA 1
ATOM 1979 C C . THR A 1 239 ? -11.193 0.000 23.695 1.00 98.12 239 THR A C 1
ATOM 1981 O O . THR A 1 239 ? -11.895 1.007 23.811 1.00 98.12 239 THR A O 1
ATOM 1984 N N . LEU A 1 240 ? -11.611 -1.050 22.982 1.00 98.38 240 LEU A N 1
ATOM 1985 C CA . LEU A 1 240 ? -12.874 -1.041 22.237 1.00 98.38 240 LEU A CA 1
ATOM 1986 C C . LEU A 1 240 ? -14.110 -0.954 23.152 1.00 98.38 240 LEU A C 1
ATOM 1988 O O . LEU A 1 240 ? -15.052 -0.219 22.849 1.00 98.38 240 LEU A O 1
ATOM 1992 N N . LYS A 1 241 ? -14.107 -1.646 24.299 1.00 98.12 241 LYS A N 1
ATOM 1993 C CA . LYS A 1 241 ? -15.198 -1.589 25.294 1.00 98.12 241 LYS A CA 1
ATOM 1994 C C . LYS A 1 241 ? -15.322 -0.217 25.958 1.00 98.12 241 LYS A C 1
ATOM 1996 O O . LYS A 1 241 ? -16.431 0.174 26.330 1.00 98.12 241 LYS A O 1
ATOM 2001 N N . LYS A 1 242 ? -14.217 0.528 26.115 1.00 97.56 242 LYS A N 1
ATOM 2002 C CA . LYS A 1 242 ? -14.264 1.919 26.604 1.00 97.56 242 LYS A CA 1
ATOM 2003 C C . LYS A 1 242 ? -15.066 2.805 25.648 1.00 97.56 242 LYS A C 1
ATOM 2005 O O . LYS A 1 242 ? -15.852 3.631 26.111 1.00 97.56 242 LYS A O 1
ATOM 2010 N N . LYS A 1 243 ? -14.922 2.589 24.335 1.00 97.44 243 LYS A N 1
ATOM 2011 C CA . LYS A 1 243 ? -15.599 3.371 23.291 1.00 97.44 243 LYS A CA 1
ATOM 2012 C C . LYS A 1 243 ? -17.089 3.052 23.151 1.00 97.44 243 LYS A C 1
ATOM 2014 O O . LYS A 1 243 ? -17.877 3.958 22.892 1.00 97.44 243 LYS A O 1
ATOM 2019 N N . GLY A 1 244 ? -17.496 1.796 23.341 1.00 97.62 244 GLY A N 1
ATOM 2020 C CA . GLY A 1 244 ? -18.890 1.414 23.124 1.00 97.62 244 GLY A CA 1
ATOM 2021 C C . GLY A 1 244 ? -19.228 -0.053 23.369 1.00 97.62 244 GLY A C 1
ATOM 2022 O O . GLY A 1 244 ? -18.446 -0.812 23.941 1.00 97.62 244 GLY A O 1
ATOM 2023 N N . ALA A 1 245 ? -20.433 -0.452 22.958 1.00 98.38 245 ALA A N 1
ATOM 2024 C CA . ALA A 1 245 ? -20.898 -1.829 23.084 1.00 98.38 245 ALA A CA 1
ATOM 2025 C C . ALA A 1 245 ? -20.194 -2.720 22.050 1.00 98.38 245 ALA A C 1
ATOM 2027 O O . ALA A 1 245 ? -20.365 -2.542 20.845 1.00 98.38 245 ALA A O 1
ATOM 2028 N N . LEU A 1 246 ? -19.402 -3.682 22.527 1.00 98.44 246 LEU A N 1
ATOM 2029 C CA . LEU A 1 246 ? -18.560 -4.530 21.686 1.00 98.44 246 LEU A CA 1
ATOM 2030 C C . LEU A 1 246 ? -19.227 -5.872 21.343 1.00 98.44 246 LEU A C 1
ATOM 2032 O O . LEU A 1 246 ? -19.667 -6.608 22.227 1.00 98.44 246 LEU A O 1
ATOM 2036 N N . LYS A 1 247 ? -19.188 -6.242 20.060 1.00 98.44 247 LYS A N 1
ATOM 2037 C CA . LYS A 1 247 ? -19.444 -7.594 19.543 1.00 98.44 247 LYS A CA 1
ATOM 2038 C C . LYS A 1 247 ? -18.169 -8.150 18.911 1.00 98.44 247 LYS A C 1
ATOM 2040 O O . LYS A 1 247 ? -17.455 -7.432 18.218 1.00 98.44 247 LYS A O 1
ATOM 2045 N N . LYS A 1 248 ? -17.893 -9.435 19.135 1.00 98.06 248 LYS A N 1
ATOM 2046 C CA . LYS A 1 248 ? -16.704 -10.134 18.629 1.00 98.06 248 LYS A CA 1
ATOM 2047 C C . LYS A 1 248 ? -17.118 -11.329 17.784 1.00 98.06 248 LYS A C 1
ATOM 2049 O O . LYS A 1 248 ? -17.890 -12.171 18.239 1.00 98.06 248 LYS A O 1
ATOM 2054 N N . PHE A 1 249 ? -16.539 -11.428 16.597 1.00 97.38 249 PHE A N 1
ATOM 2055 C CA . PHE A 1 249 ? -16.653 -12.565 15.693 1.00 97.38 249 PHE A CA 1
ATOM 2056 C C . PHE A 1 249 ? -15.260 -13.144 15.443 1.00 97.38 249 PHE A C 1
ATOM 2058 O O . PHE A 1 249 ? -14.261 -12.430 15.535 1.00 97.38 249 PHE A O 1
ATOM 2065 N N . SER A 1 250 ? -15.174 -14.441 15.154 1.00 95.12 250 SER A N 1
ATOM 2066 C CA . SER A 1 250 ? -13.900 -15.095 14.851 1.00 95.12 250 SER A CA 1
ATOM 2067 C C . SER A 1 250 ? -14.071 -16.202 13.828 1.00 95.12 250 SER A C 1
ATOM 2069 O O . SER A 1 250 ? -15.080 -16.907 13.870 1.00 95.12 250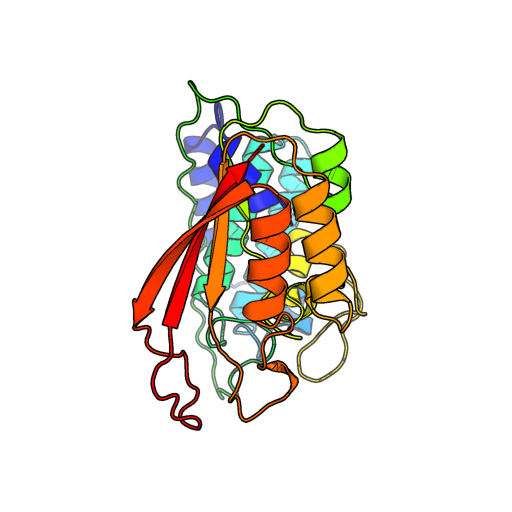 SER A O 1
ATOM 2071 N N . MET A 1 251 ? -13.048 -16.419 13.012 1.00 92.50 251 MET A N 1
ATOM 2072 C CA . MET A 1 251 ? -12.955 -17.548 12.094 1.00 92.50 251 MET A CA 1
ATOM 2073 C C . MET A 1 251 ? -11.581 -18.209 12.223 1.00 92.50 251 MET A C 1
ATOM 2075 O O . MET A 1 251 ? -10.583 -17.530 12.470 1.00 92.50 251 MET A O 1
ATOM 2079 N N . ASP A 1 252 ? -11.533 -19.531 12.070 1.00 88.31 252 ASP A N 1
ATOM 2080 C CA . ASP A 1 252 ? -10.264 -20.254 12.001 1.00 88.31 252 ASP A CA 1
ATOM 2081 C C . ASP A 1 252 ? -9.533 -19.879 10.705 1.00 88.31 252 ASP A C 1
ATOM 2083 O O . ASP A 1 252 ? -10.134 -19.847 9.627 1.00 88.31 252 ASP A O 1
ATOM 2087 N N . HIS A 1 253 ? -8.237 -19.585 10.805 1.00 81.38 253 HIS A N 1
ATOM 2088 C CA . HIS A 1 253 ? -7.436 -19.135 9.671 1.00 81.38 253 HIS A CA 1
ATOM 2089 C C . HIS A 1 253 ? -6.128 -19.916 9.561 1.00 81.38 253 HIS A C 1
ATOM 2091 O O . HIS A 1 253 ? -5.463 -20.211 10.556 1.00 81.38 253 HIS A O 1
ATOM 2097 N N . ASN A 1 254 ? -5.741 -20.234 8.326 1.00 72.44 254 ASN A N 1
ATOM 2098 C CA . ASN A 1 254 ? -4.469 -20.885 8.048 1.00 72.44 254 ASN A CA 1
ATOM 2099 C C . ASN A 1 254 ? -3.357 -19.838 8.046 1.00 72.44 254 ASN A C 1
ATOM 2101 O O . ASN A 1 254 ? -3.369 -18.920 7.236 1.00 72.44 254 ASN A O 1
ATOM 2105 N N . PHE A 1 255 ? -2.368 -19.993 8.921 1.00 68.62 255 PHE A N 1
ATOM 2106 C CA . PHE A 1 255 ? -1.241 -19.067 8.970 1.00 68.62 255 PHE A CA 1
ATOM 2107 C C . PHE A 1 255 ? -0.363 -19.179 7.710 1.00 68.62 255 PHE A C 1
ATOM 2109 O O . PHE A 1 255 ? -0.012 -20.283 7.281 1.00 68.62 255 PHE A O 1
ATOM 2116 N N . PHE A 1 256 ? 0.074 -18.037 7.170 1.00 62.31 256 PHE A N 1
ATOM 2117 C CA . PHE A 1 256 ? 1.091 -17.984 6.118 1.00 62.31 256 PHE A CA 1
ATOM 2118 C C . PHE A 1 256 ? 2.457 -18.399 6.685 1.00 62.31 256 PHE A C 1
ATOM 2120 O O . PHE A 1 256 ? 3.163 -17.602 7.303 1.00 62.31 256 PHE A O 1
ATOM 2127 N N . ASN A 1 257 ? 2.842 -19.667 6.510 1.00 56.59 257 ASN A N 1
ATOM 2128 C CA . ASN A 1 257 ? 4.115 -20.183 7.008 1.00 56.59 257 ASN A CA 1
ATOM 2129 C C . ASN A 1 257 ? 5.172 -20.313 5.899 1.00 56.59 257 ASN A C 1
ATOM 2131 O O . ASN A 1 257 ? 4.895 -20.697 4.771 1.00 56.59 257 ASN A O 1
ATOM 2135 N N . ALA A 1 258 ? 6.433 -20.073 6.265 1.00 55.78 258 ALA A N 1
ATOM 2136 C CA . ALA A 1 258 ? 7.595 -20.547 5.509 1.00 55.78 258 ALA A CA 1
ATOM 2137 C C . ALA A 1 258 ? 8.004 -21.975 5.952 1.00 55.78 258 ALA A C 1
ATOM 2139 O O . ALA A 1 258 ? 9.189 -22.305 5.986 1.00 55.78 258 ALA A O 1
ATOM 2140 N N . GLY A 1 259 ? 7.041 -22.791 6.411 1.00 53.28 259 GLY A N 1
ATOM 2141 C CA . GLY A 1 259 ? 7.238 -24.184 6.839 1.00 53.28 259 GLY A CA 1
ATOM 2142 C C . GLY A 1 259 ? 7.806 -24.430 8.247 1.00 53.28 259 GLY A C 1
ATOM 2143 O O . GLY A 1 259 ? 8.116 -25.570 8.572 1.00 53.28 259 GLY A O 1
ATOM 2144 N N . LYS A 1 260 ? 7.981 -23.407 9.101 1.00 54.84 260 LYS A N 1
ATOM 2145 C CA . LYS A 1 260 ? 8.673 -23.563 10.407 1.00 54.84 260 LYS A CA 1
ATOM 2146 C C . LYS A 1 260 ? 7.802 -23.428 11.656 1.00 54.84 260 LYS A C 1
ATOM 2148 O O . LYS A 1 260 ? 8.340 -23.615 12.747 1.00 54.84 260 LYS A O 1
ATOM 2153 N N . THR A 1 261 ? 6.513 -23.119 11.545 1.00 58.19 261 THR A N 1
ATOM 2154 C CA . THR A 1 261 ? 5.662 -22.840 12.714 1.00 58.19 261 THR A CA 1
ATOM 2155 C C . THR A 1 261 ? 4.314 -23.531 12.569 1.00 58.19 261 THR A C 1
ATOM 2157 O O . THR A 1 261 ? 3.604 -23.282 11.599 1.00 58.19 261 THR A O 1
ATOM 2160 N N . GLU A 1 262 ? 3.964 -24.367 13.545 1.00 58.84 262 GLU A N 1
ATOM 2161 C CA . GLU A 1 262 ? 2.608 -24.882 13.719 1.00 58.84 262 GLU A CA 1
ATOM 2162 C C . GLU A 1 262 ? 1.875 -23.986 14.715 1.00 58.84 262 GLU A C 1
ATOM 2164 O O . GLU A 1 262 ? 2.229 -23.934 15.893 1.00 58.84 262 GLU A O 1
ATOM 2169 N N . PHE A 1 263 ? 0.856 -23.272 14.245 1.00 61.97 263 PHE A N 1
ATOM 2170 C CA . PHE A 1 263 ? -0.074 -22.570 15.118 1.00 61.97 263 PHE A CA 1
ATOM 2171 C C . PHE A 1 263 ? -1.339 -23.408 15.271 1.00 61.97 263 PHE A C 1
ATOM 2173 O O . PHE A 1 263 ? -2.100 -23.575 14.322 1.00 61.97 263 PHE A O 1
ATOM 2180 N N . LYS A 1 264 ? -1.582 -23.923 16.477 1.00 66.44 264 LYS A N 1
ATOM 2181 C CA . LYS A 1 264 ? -2.896 -24.465 16.839 1.00 66.44 264 LYS A CA 1
ATOM 2182 C C . LYS A 1 264 ? -3.811 -23.301 17.227 1.00 66.44 264 LYS A C 1
ATOM 2184 O O . LYS A 1 264 ? -3.372 -22.409 17.950 1.00 66.44 264 LYS A O 1
ATOM 2189 N N . ASN A 1 265 ? -5.068 -23.328 16.781 1.00 78.31 265 ASN A N 1
ATOM 2190 C CA . ASN A 1 265 ? -6.097 -22.319 17.085 1.00 78.31 265 ASN A CA 1
ATOM 2191 C C . ASN A 1 265 ? -5.769 -20.893 16.596 1.00 78.31 265 ASN A C 1
ATOM 2193 O O . ASN A 1 265 ? -6.065 -19.915 17.291 1.00 78.31 265 ASN A O 1
ATOM 2197 N N . HIS A 1 266 ? -5.147 -20.763 15.422 1.00 85.75 266 HIS A N 1
ATOM 2198 C CA . HIS A 1 266 ? -4.973 -19.454 14.797 1.00 85.75 266 HIS A CA 1
ATOM 2199 C C . HIS A 1 266 ? -6.313 -18.930 14.278 1.00 85.75 266 HIS A C 1
ATOM 2201 O O . HIS A 1 266 ? -7.049 -19.653 13.601 1.00 85.75 266 HIS A O 1
ATOM 2207 N N . LYS A 1 267 ? -6.637 -17.689 14.636 1.00 90.19 267 LYS A N 1
ATOM 2208 C CA . LYS A 1 267 ? -7.919 -17.067 14.325 1.00 90.19 267 LYS A CA 1
ATOM 2209 C C . LYS A 1 267 ? -7.733 -15.649 13.827 1.00 90.19 267 LYS A C 1
ATOM 2211 O O . LYS A 1 267 ? -6.923 -14.900 14.375 1.00 90.19 267 LYS A O 1
ATOM 2216 N N . GLU A 1 268 ? -8.571 -15.307 12.863 1.00 93.06 268 GLU A N 1
ATOM 2217 C CA . GLU A 1 268 ? -8.877 -13.934 12.486 1.00 93.06 268 GLU A CA 1
ATOM 2218 C C . GLU A 1 268 ? -10.137 -13.494 13.236 1.00 93.06 268 GLU A C 1
ATOM 2220 O O . GLU A 1 268 ? -11.075 -14.278 13.434 1.00 93.06 268 GLU A O 1
ATOM 2225 N N . PHE A 1 269 ? -10.149 -12.245 13.682 1.00 95.94 269 PHE A N 1
ATOM 2226 C CA . PHE A 1 269 ? -11.217 -11.640 14.462 1.00 95.94 269 PHE A CA 1
ATOM 2227 C C . PHE A 1 269 ? -11.771 -10.419 13.747 1.00 95.94 269 PHE A C 1
ATOM 2229 O O . PHE A 1 269 ? -11.031 -9.619 13.180 1.00 95.94 269 PHE A O 1
ATOM 2236 N N . VAL A 1 270 ? -13.087 -10.257 13.857 1.00 97.88 270 VAL A N 1
ATOM 2237 C CA . VAL A 1 270 ? -13.783 -9.018 13.516 1.00 97.88 270 VAL A CA 1
ATOM 2238 C C . VAL A 1 270 ? -14.463 -8.518 14.780 1.00 97.88 270 VAL A C 1
ATOM 2240 O O . VAL A 1 270 ? -15.297 -9.209 15.371 1.00 97.88 270 VAL A O 1
ATOM 2243 N N . TYR A 1 271 ? -14.103 -7.316 15.196 1.00 98.38 271 TYR A N 1
ATOM 2244 C CA . TYR A 1 271 ? -14.698 -6.612 16.318 1.00 98.38 271 TYR A CA 1
ATOM 2245 C C . TYR A 1 271 ? -15.613 -5.519 15.782 1.00 98.38 271 TYR A C 1
ATOM 2247 O O . TYR A 1 271 ? -15.214 -4.764 14.902 1.00 98.38 271 TYR A O 1
ATOM 2255 N N . VAL A 1 272 ? -16.833 -5.429 16.305 1.00 98.56 272 VAL A N 1
ATOM 2256 C CA . VAL A 1 272 ? -17.799 -4.386 15.948 1.00 98.56 272 VAL A CA 1
ATOM 2257 C C . VAL A 1 272 ? -18.204 -3.653 17.216 1.00 98.56 272 VAL A C 1
ATOM 2259 O O . VAL A 1 272 ? -18.753 -4.266 18.131 1.00 98.56 272 VAL A O 1
ATOM 2262 N N . VAL A 1 273 ? -17.933 -2.353 17.271 1.00 98.56 273 VAL A N 1
ATOM 2263 C CA . VAL A 1 273 ? -18.301 -1.471 18.380 1.00 98.56 273 VAL A CA 1
ATOM 2264 C C . VAL A 1 273 ? -19.426 -0.556 17.933 1.00 98.56 273 VAL A C 1
ATOM 2266 O O . VAL A 1 273 ? -19.286 0.136 16.931 1.00 98.56 273 VAL A O 1
ATOM 2269 N N . GLU A 1 274 ? -20.517 -0.533 18.688 1.00 98.31 274 GLU A N 1
ATOM 2270 C CA . GLU A 1 274 ? -21.521 0.531 18.632 1.00 98.31 274 GLU A CA 1
ATOM 2271 C C . GLU A 1 274 ? -21.110 1.624 19.624 1.00 98.31 274 GLU A C 1
ATOM 2273 O O . GLU A 1 274 ? -21.125 1.396 20.839 1.00 98.31 274 GLU A O 1
ATOM 2278 N N . ALA A 1 275 ? -20.637 2.758 19.103 1.00 95.38 275 ALA A N 1
ATOM 2279 C CA . ALA A 1 275 ? -20.078 3.846 19.899 1.00 95.38 275 ALA A CA 1
ATOM 2280 C C . ALA A 1 275 ? -21.166 4.573 20.708 1.00 95.38 275 ALA A C 1
ATOM 2282 O O . ALA A 1 275 ? -22.324 4.634 20.293 1.00 95.38 275 ALA A O 1
ATOM 2283 N N . LYS A 1 276 ? -20.781 5.088 21.880 1.00 86.06 276 LYS A N 1
ATOM 2284 C CA . LYS A 1 276 ? -21.655 5.883 22.759 1.00 86.06 276 LYS A CA 1
ATOM 2285 C C . LYS A 1 276 ? -21.717 7.346 22.344 1.00 86.06 276 LYS A C 1
ATOM 2287 O O . LYS A 1 276 ? -20.686 7.849 21.846 1.00 86.06 276 LYS A O 1
#

Radius of gyration: 21.46 Å; chains: 1; bounding box: 46×43×55 Å

Secondary structure (DSSP, 8-state):
--HHHHHHHS-TT--HHHHHHHHHHHHH--GGGTTS--HHHHHHBTTTB-HHHHHHHHHHHHHHHHHHHTTSS-HHHHHHHHHHHHHHHHHT-SSSSSTT-----SS---------------TT-------S-HHHHHHH---EEEEEE----SS--HHHHSHHHHHHHH------BTTTTB-S--S--GGGSTTHHHHHHHHHHH--EEEEEEEEE---S-SSGGGS-SS-HHHHHHHHHHHEEEEEEEEE-----SSS---TT-EEEEEEEEE-

Foldseek 3Di:
DCLLVLLAAVLPPPPVVVLVVLLVVLQVPDPPPPVDQDLQLVQPDLWFAPSSLSRSLRVQLVVLVVCVVVVVDDSNSSSQQLSQSLVQSQVQTQDDNWLLGGDNDPGRDDDGHRDTDDHDDQVVHDDDDDDDPLLVVLLVDAEAAEAEDEFDFELDFRCNGHVVSVCSNVVPSAQFDDPSRHHPDDPGDCCHPLCVLVSLLSNLVSHHYQKYKYKYKQQQPDPDRRRHTNAHVVSVVVSLVVFADKDKDKDADDDPDPPDDDDDRIIMMIMMGRGD